Protein AF-A0A8C6XAI7-F1 (afdb_monomer)

Nearest PDB structures (foldseek):
  7pnw-assembly1_B  TM=9.973E-01  e=1.035E-29  Mus musculus
  5aj3-assembly1_B  TM=9.973E-01  e=9.205E-30  Sus scrofa
  8any-assembly1_AB  TM=9.983E-01  e=3.332E-29  Homo sapiens
  7qi5-assembly1_AB  TM=9.966E-01  e=9.547E-29  Homo sapiens
  6nf8-assembly1_B  TM=9.982E-01  e=3.189E-27  Bos taurus

Solvent-accessible surface area (backbone atoms only — not comparable to full-atom values): 14478 Å² total; per-residue (Å²): 137,66,73,68,52,64,65,53,62,61,51,63,63,56,59,48,56,60,54,52,54,69,51,43,74,75,53,80,41,63,68,61,52,52,52,53,39,57,75,26,48,26,38,51,43,51,45,61,88,57,49,26,84,81,29,54,87,54,42,69,50,69,58,95,58,26,29,31,40,32,60,69,60,20,51,55,32,42,52,55,38,48,51,52,47,24,53,39,36,46,70,72,46,45,47,35,38,35,30,50,50,74,89,50,32,66,60,50,48,51,49,20,57,75,62,73,44,42,59,51,44,65,88,81,65,87,47,64,74,80,39,32,51,79,76,73,37,81,84,72,82,73,61,58,33,40,38,29,56,42,54,41,39,94,81,78,42,76,38,64,65,54,60,43,27,53,74,68,72,33,49,33,35,31,37,33,37,40,59,37,79,54,88,76,42,73,33,48,22,60,28,29,60,81,45,72,51,21,47,49,50,53,53,52,50,52,44,52,39,39,49,50,22,42,48,52,40,52,52,50,50,50,57,57,51,55,59,70,72,48,86,68,80,79,69,82,82,77,73,84,74,83,80,80,82,80,83,81,85,81,83,86,82,90,131

InterPro domains:
  IPR001865 Small ribosomal subunit protein uS2 [PF00318] (38-132)
  IPR001865 Small ribosomal subunit protein uS2 [PF00318] (141-211)
  IPR001865 Small ribosomal subunit protein uS2 [PR00395] (34-52)
  IPR001865 Small ribosomal subunit protein uS2 [PR00395] (65-74)
  IPR001865 Small ribosomal subunit protein uS2 [PR00395] (115-132)
  IPR001865 Small ribosomal subunit protein uS2 [PR00395] (164-175)
  IPR001865 Small ribosomal subunit protein uS2 [PR00395] (185-199)
  IPR001865 Small ribosomal subunit protein uS2 [cd01425] (38-212)
  IPR005706 Small ribosomal subunit protein uS2, bacteria/mitochondria/plastid [MF_00291_B] (16-214)
  IPR005706 Small ribosomal subunit protein uS2, bacteria/mitochondria/plastid [PTHR12534] (38-222)
  IPR023591 Small ribosomal subunit protein uS2, flavodoxin-like domain superfamily [SSF52313] (38-219)

Mean predicted aligned error: 11.46 Å

Organism: Naja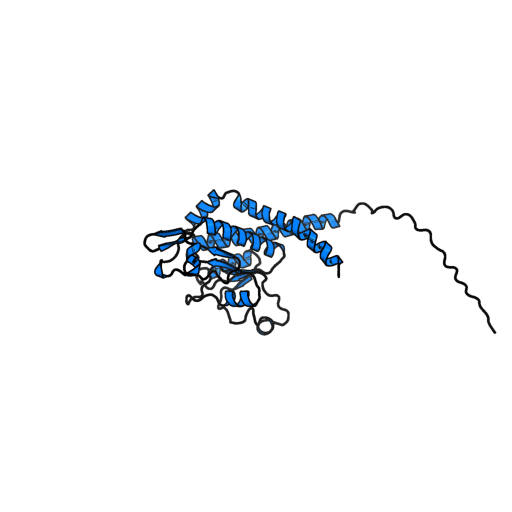 naja (NCBI:txid35670)

Secondary structure (DSSP, 8-state):
--HHHHHHHHHHHHHHHHHHHHHHHHHS-HHHHHHHHHHTTTTEEEEGGG--GGGGGGEEEEETTEEEE-HHHHHHHHHHHHHHHHHHHHTT--EEEE---HHHHHHHHHHHHHHT-EEE-S---TTTTTTHHHHT-TTPPPPSEEEES-SB-TTS-B-HHHHHHHHTT--EEEEE-TTS--TT-SEEEES-SS-HHHHHHHHHHHHHHHHHHHHHHHHHHHHHHHHHHS-PPPPP--PPPPP------------

pLDDT: mean 79.46, std 23.38, range [26.92, 97.81]

Foldseek 3Di:
DCVVVVVVVVCVPPVLVLLLVLLVVVVVCVVVVVVLCVVLQFQWFAFPVLFDPQCVVQWPQDDPRTTTGDVVQLVVLVSVVLSVLLSCLLVVFAEEEEAQDPVCLVVQCVLCVLLVHHYDHDDDDPCVQVVVCPVPHNPDDDGQEYEYLEQAHPVRDGDVVLVSCLVVVRAYEYEAGRNGDCPSHNRYRDTDSPRPSNSVVSSVSSSSSSNSSNVSSVVVCVVVVVVVVDPDDDPPDDDDDDDDDDDDDDDDDDD

Sequence (255 aa):
MILLFYSYSRYRGEASAGAIEACRLLQSAGALFSSRTLDARVHLGHKKSSRHRYMVPYLFGSRLEHDIIDLEQTAQHLQLALNFMAHVAFRKGIILFVSRHRQTSHRVETVAKECGEYAHTRYWQGGLLTNGPIQYSAGVRLPDLLIFLTTFNNVFEPHLAIRDAAKMSIPTVAVVDTNSNPSLITYPIPGNDDSPSAIHLYLSLFKATILRAKEKRRHLEALFGCRRSLPGPRGPLQCPVPRVEEENGHSNSSS

Structure (mmCIF, N/CA/C/O backbone):
data_AF-A0A8C6XAI7-F1
#
_entry.id   AF-A0A8C6XAI7-F1
#
loop_
_atom_site.group_PDB
_atom_site.id
_atom_site.type_symbol
_atom_site.label_atom_id
_atom_site.label_alt_id
_atom_site.label_comp_id
_atom_site.label_asym_id
_atom_site.label_entity_id
_atom_site.label_seq_id
_atom_site.pdbx_PDB_ins_code
_atom_site.Cartn_x
_atom_site.Cartn_y
_atom_site.Cartn_z
_atom_site.occupancy
_atom_site.B_iso_or_equiv
_atom_site.auth_seq_id
_atom_site.auth_comp_id
_atom_site.auth_asym_id
_atom_site.auth_atom_id
_atom_site.pdbx_PDB_model_num
ATOM 1 N N . MET A 1 1 ? -24.662 -17.306 25.228 1.00 39.53 1 MET A N 1
ATOM 2 C CA . MET A 1 1 ? -23.586 -17.230 24.211 1.00 39.53 1 MET A CA 1
ATOM 3 C C . MET A 1 1 ? -24.036 -17.512 22.762 1.00 39.53 1 MET A C 1
ATOM 5 O O . MET A 1 1 ? -23.188 -17.560 21.886 1.00 39.53 1 MET A O 1
ATOM 9 N N . ILE A 1 2 ? -25.341 -17.650 22.468 1.00 29.89 2 ILE A N 1
ATOM 10 C CA . ILE A 1 2 ? -25.854 -17.994 21.116 1.00 29.89 2 ILE A CA 1
ATOM 11 C C . ILE A 1 2 ? -26.467 -16.776 20.384 1.00 29.89 2 ILE A C 1
ATOM 13 O O . ILE A 1 2 ? -26.497 -16.723 19.158 1.00 29.89 2 ILE A O 1
ATOM 17 N N . LEU A 1 3 ? -26.855 -15.723 21.111 1.00 28.03 3 LEU A N 1
ATOM 18 C CA . LEU A 1 3 ? -27.499 -14.531 20.532 1.00 28.03 3 LEU A CA 1
ATOM 19 C C . LEU A 1 3 ? -26.538 -13.545 19.841 1.00 28.03 3 LEU A C 1
ATOM 21 O O . LEU A 1 3 ? -26.975 -12.740 19.023 1.00 28.03 3 LEU A O 1
ATOM 25 N N . LEU A 1 4 ? -25.228 -13.634 20.095 1.00 31.78 4 LEU A N 1
ATOM 26 C CA . LEU A 1 4 ? -24.225 -12.847 19.361 1.00 31.78 4 LEU A CA 1
ATOM 27 C C . LEU A 1 4 ? -23.937 -13.416 17.962 1.00 31.78 4 LEU A C 1
ATOM 29 O O . LEU A 1 4 ? -23.521 -12.669 17.083 1.00 31.78 4 LEU A O 1
ATOM 33 N N . PHE A 1 5 ? -24.229 -14.699 17.717 1.00 26.92 5 PHE A N 1
ATOM 34 C CA . PHE A 1 5 ? -24.028 -15.329 16.408 1.00 26.92 5 PHE A CA 1
ATOM 35 C C . PHE A 1 5 ? -25.137 -14.988 15.400 1.00 26.92 5 PHE A C 1
ATOM 37 O O . PHE A 1 5 ? -24.853 -14.783 14.219 1.00 26.92 5 PHE A O 1
ATOM 44 N N . TYR A 1 6 ? -26.387 -14.839 15.854 1.00 28.45 6 TYR A N 1
ATOM 45 C CA . TYR A 1 6 ? -27.513 -14.526 14.963 1.00 28.45 6 TYR A CA 1
ATOM 46 C C . TYR A 1 6 ? -27.445 -13.108 14.374 1.00 28.45 6 TYR A C 1
ATOM 48 O O . TYR A 1 6 ? -27.780 -12.905 13.206 1.00 28.45 6 TYR A O 1
ATOM 56 N N . SER A 1 7 ? -26.925 -12.136 15.129 1.00 32.19 7 SER A N 1
ATOM 57 C CA . SER A 1 7 ? -26.678 -10.785 14.604 1.00 32.19 7 SER A CA 1
ATOM 58 C C . SER A 1 7 ? -25.453 -10.719 13.686 1.00 32.19 7 SER A C 1
ATOM 60 O O . SER A 1 7 ? -25.419 -9.887 12.786 1.00 32.19 7 SER A O 1
ATOM 62 N N . TYR A 1 8 ? -24.464 -11.604 13.857 1.00 33.53 8 TYR A N 1
ATOM 63 C CA . TYR A 1 8 ? -23.225 -11.594 13.067 1.00 33.53 8 TYR A CA 1
ATOM 64 C C . TYR A 1 8 ? -23.405 -12.192 11.660 1.00 33.53 8 TYR A C 1
ATOM 66 O O . TYR A 1 8 ? -22.807 -11.712 10.698 1.00 33.53 8 TYR A O 1
ATOM 74 N N . SER A 1 9 ? -24.281 -13.193 11.510 1.00 31.80 9 SER A N 1
ATOM 75 C CA . SER A 1 9 ? -24.519 -13.857 10.218 1.00 31.80 9 SER A CA 1
ATOM 76 C C . SER A 1 9 ? -25.285 -12.971 9.217 1.00 31.80 9 SER A C 1
ATOM 78 O O . SER A 1 9 ? -25.022 -13.015 8.015 1.00 31.80 9 SER A O 1
ATOM 80 N N . ARG A 1 10 ? -26.159 -12.070 9.697 1.00 33.62 10 ARG A N 1
ATOM 81 C CA . ARG A 1 10 ? -26.941 -11.154 8.839 1.00 33.62 10 ARG A CA 1
ATOM 82 C C . ARG A 1 10 ? -26.100 -10.027 8.217 1.00 33.62 10 ARG A C 1
ATOM 84 O O . ARG A 1 10 ? -26.385 -9.591 7.107 1.00 33.62 10 ARG A O 1
ATOM 91 N N . TYR A 1 11 ? -25.009 -9.616 8.872 1.00 38.88 11 TYR A N 1
ATOM 92 C CA . TYR A 1 11 ? -24.073 -8.607 8.346 1.00 38.88 11 TYR A CA 1
ATOM 93 C C . TYR A 1 11 ? -23.192 -9.116 7.193 1.00 38.88 11 TYR A C 1
ATOM 95 O O . TYR A 1 11 ? -22.575 -8.305 6.501 1.00 38.88 11 TYR A O 1
ATOM 103 N N . ARG A 1 12 ? -23.120 -10.433 6.951 1.00 38.53 12 ARG A N 1
ATOM 104 C CA . ARG A 1 12 ? -22.266 -11.009 5.897 1.00 38.53 12 ARG A CA 1
ATOM 105 C C . ARG A 1 12 ? -22.808 -10.760 4.480 1.00 38.53 12 ARG A C 1
ATOM 107 O O . ARG A 1 12 ? -22.010 -10.700 3.547 1.00 38.53 12 ARG A O 1
ATOM 114 N N . GLY A 1 13 ? -24.125 -10.582 4.324 1.00 31.89 13 GLY A N 1
ATOM 115 C CA . GLY A 1 13 ? -24.788 -10.387 3.023 1.00 31.89 13 GLY A CA 1
ATOM 116 C C . GLY A 1 13 ? -24.965 -8.924 2.594 1.00 31.89 13 GLY A C 1
ATOM 117 O O . GLY A 1 13 ? -24.771 -8.598 1.430 1.00 31.89 13 GLY A O 1
ATOM 118 N N . GLU A 1 14 ? -25.276 -8.017 3.525 1.00 38.72 14 GLU A N 1
ATOM 119 C CA . GLU A 1 14 ? -25.578 -6.611 3.188 1.00 38.72 14 GLU A CA 1
ATOM 120 C C . GLU A 1 14 ? -24.345 -5.691 3.259 1.00 38.72 14 GLU A C 1
ATOM 122 O O . GLU A 1 14 ? -24.204 -4.770 2.451 1.00 38.72 14 GLU A O 1
ATOM 127 N N . ALA A 1 15 ? -23.398 -5.960 4.170 1.00 40.78 15 ALA A N 1
ATOM 128 C CA . ALA A 1 15 ? -22.150 -5.192 4.252 1.00 40.78 15 ALA A CA 1
ATOM 129 C C . ALA A 1 15 ? -21.153 -5.553 3.136 1.00 40.78 15 ALA A C 1
ATOM 131 O O . ALA A 1 15 ? -20.273 -4.751 2.818 1.00 40.78 15 ALA A O 1
ATOM 132 N N . SER A 1 16 ? -21.284 -6.744 2.539 1.00 43.06 16 SER A N 1
ATOM 133 C CA . SER A 1 16 ? -20.535 -7.150 1.346 1.00 43.06 16 SER A CA 1
ATOM 134 C C . SER A 1 16 ? -21.098 -6.467 0.099 1.00 43.06 16 SER A C 1
ATOM 136 O O . SER A 1 16 ? -20.358 -5.761 -0.578 1.00 43.06 16 SER A O 1
ATOM 138 N N . ALA A 1 17 ? -22.410 -6.550 -0.144 1.00 42.22 17 ALA A N 1
ATOM 139 C CA . ALA A 1 17 ? -23.052 -5.936 -1.310 1.00 42.22 17 ALA A CA 1
ATOM 140 C C . ALA A 1 17 ? -22.863 -4.403 -1.385 1.00 42.22 17 ALA A C 1
ATOM 142 O O . ALA A 1 17 ? -22.552 -3.866 -2.448 1.00 42.22 17 ALA A O 1
ATOM 143 N N . GLY A 1 18 ? -22.971 -3.693 -0.253 1.00 38.72 18 GLY A N 1
ATOM 144 C CA . GLY A 1 18 ? -22.897 -2.225 -0.223 1.00 38.72 18 GLY A CA 1
ATOM 145 C C . GLY A 1 18 ? -21.489 -1.619 -0.335 1.00 38.72 18 GLY A C 1
ATOM 146 O O . GLY A 1 18 ? -21.358 -0.473 -0.767 1.00 38.72 18 GLY A O 1
ATOM 147 N N . ALA A 1 19 ? -20.435 -2.354 0.038 1.00 41.56 19 ALA A N 1
ATOM 148 C CA . ALA A 1 19 ? -19.045 -1.928 -0.172 1.00 41.56 19 ALA A CA 1
ATOM 149 C C . ALA A 1 19 ? -18.569 -2.232 -1.604 1.00 41.56 19 ALA A C 1
ATOM 151 O O . ALA A 1 19 ? -17.841 -1.432 -2.195 1.00 41.56 19 ALA A O 1
ATOM 152 N N . ILE A 1 20 ? -19.062 -3.333 -2.187 1.00 44.62 20 ILE A N 1
ATOM 153 C CA . ILE A 1 20 ? -18.829 -3.710 -3.587 1.00 44.62 20 ILE A CA 1
ATOM 154 C C . ILE A 1 20 ? -19.362 -2.623 -4.539 1.00 44.62 20 ILE A C 1
ATOM 156 O O . ILE A 1 20 ? -18.698 -2.281 -5.516 1.00 44.62 20 ILE A O 1
ATOM 160 N N . GLU A 1 21 ? -20.509 -2.006 -4.241 1.00 43.59 21 GLU A N 1
ATOM 161 C CA . GLU A 1 21 ? -21.123 -0.988 -5.108 1.00 43.59 21 GLU A CA 1
ATOM 162 C C . GLU A 1 21 ? -20.390 0.371 -5.094 1.00 43.59 21 GLU A C 1
ATOM 164 O O . GLU A 1 21 ? -20.258 1.020 -6.132 1.00 43.59 21 GLU A O 1
ATOM 169 N N . ALA A 1 22 ? -19.808 0.772 -3.955 1.00 38.91 22 ALA A N 1
ATOM 170 C CA . ALA A 1 22 ? -19.003 1.998 -3.853 1.00 38.91 22 ALA A CA 1
ATOM 171 C C . ALA A 1 22 ? -17.662 1.904 -4.615 1.00 38.91 22 ALA A C 1
ATOM 173 O O . ALA A 1 22 ? -17.138 2.920 -5.087 1.00 38.91 22 ALA A O 1
ATOM 174 N N . CYS A 1 23 ? -17.123 0.687 -4.757 1.00 41.72 23 CYS A N 1
ATOM 175 C CA . CYS A 1 23 ? -15.937 0.397 -5.566 1.00 41.72 23 CYS A CA 1
ATOM 176 C C . CYS A 1 23 ? -16.284 0.265 -7.064 1.00 41.72 23 CYS A C 1
ATOM 178 O O . CYS A 1 23 ? -15.515 0.701 -7.922 1.00 41.72 23 CYS A O 1
ATOM 180 N N . ARG A 1 24 ? -17.488 -0.232 -7.389 1.00 45.28 24 ARG A N 1
ATOM 181 C CA . ARG A 1 24 ? -17.971 -0.434 -8.767 1.00 45.28 24 ARG A CA 1
ATOM 182 C C . ARG A 1 24 ? -18.034 0.866 -9.592 1.00 45.28 24 ARG A C 1
ATOM 184 O O . ARG A 1 24 ? -17.728 0.833 -10.778 1.00 45.28 24 ARG A O 1
ATOM 191 N N . LEU A 1 25 ? -18.310 2.022 -8.975 1.00 45.16 25 LEU A N 1
ATOM 192 C CA . LEU A 1 25 ? -18.280 3.338 -9.652 1.00 45.16 25 LEU A CA 1
ATOM 193 C C . LEU A 1 25 ? -16.862 3.891 -9.917 1.00 45.16 25 LEU A C 1
ATOM 195 O O . LEU A 1 25 ? -16.710 4.824 -10.699 1.00 45.16 25 LEU A O 1
ATOM 199 N N . LEU A 1 26 ? -15.813 3.344 -9.287 1.00 48.69 26 LEU A N 1
ATOM 200 C CA . LEU A 1 26 ? -14.418 3.593 -9.698 1.00 48.69 26 LEU A CA 1
ATOM 201 C C . LEU A 1 26 ? -13.984 2.669 -10.848 1.00 48.69 26 LEU A C 1
ATOM 203 O O . LEU A 1 26 ? -13.009 2.973 -11.529 1.00 48.69 26 LEU A O 1
ATOM 207 N N . GLN A 1 27 ? -14.708 1.566 -11.065 1.00 49.19 27 GLN A N 1
ATOM 208 C CA . GLN A 1 27 ? -14.373 0.483 -11.998 1.00 49.19 27 GLN A CA 1
ATOM 209 C C . GLN A 1 27 ? -15.196 0.490 -13.292 1.00 49.19 27 GLN A C 1
ATOM 211 O O . GLN A 1 27 ? -14.803 -0.164 -14.254 1.00 49.19 27 GLN A O 1
ATOM 216 N N . SER A 1 28 ? -16.295 1.249 -13.379 1.00 44.19 28 SER A N 1
ATOM 217 C CA . SER A 1 28 ? -17.176 1.300 -14.562 1.00 44.19 28 SER A CA 1
ATOM 218 C C . SER A 1 28 ? -16.569 1.999 -15.791 1.00 44.19 28 SER A C 1
ATOM 220 O O . SER A 1 28 ? -17.280 2.357 -16.724 1.00 44.19 28 SER A O 1
ATOM 222 N N . ALA A 1 29 ? -15.249 2.168 -15.820 1.00 42.50 29 ALA A N 1
ATOM 223 C CA . ALA A 1 29 ? -14.501 2.582 -16.992 1.00 42.50 29 ALA A CA 1
ATOM 224 C C . ALA A 1 29 ? -13.106 1.936 -16.973 1.00 42.50 29 ALA A C 1
ATOM 226 O O . ALA A 1 29 ? -12.102 2.609 -16.740 1.00 42.50 29 ALA A O 1
ATOM 227 N N . GLY A 1 30 ? -13.031 0.625 -17.230 1.00 51.09 30 GLY A N 1
ATOM 228 C CA . GLY A 1 30 ? -11.753 -0.090 -17.384 1.00 51.09 30 GLY A CA 1
ATOM 229 C C . GLY A 1 30 ? -10.793 0.592 -18.375 1.00 51.09 30 GLY A C 1
ATOM 230 O O . GLY A 1 30 ? -9.586 0.617 -18.150 1.00 51.09 30 GLY A O 1
ATOM 231 N N . ALA A 1 31 ? -11.331 1.274 -19.394 1.00 45.50 31 ALA A N 1
ATOM 232 C CA . ALA A 1 31 ? -10.561 2.097 -20.329 1.00 45.50 31 ALA A CA 1
ATOM 233 C C . ALA A 1 31 ? -9.921 3.345 -19.679 1.00 45.50 31 ALA A C 1
ATOM 235 O O . ALA A 1 31 ? -8.764 3.660 -19.955 1.00 45.50 31 ALA A O 1
ATOM 236 N N . LEU A 1 32 ? -10.630 4.033 -18.772 1.00 51.03 32 LEU A N 1
ATOM 237 C CA . LEU A 1 32 ? -10.091 5.193 -18.048 1.00 51.03 32 LEU A CA 1
ATOM 238 C C . LEU A 1 32 ? -9.047 4.778 -17.011 1.00 51.03 32 LEU A C 1
ATOM 240 O O . LEU A 1 32 ? -8.119 5.539 -16.744 1.00 51.03 32 LEU A O 1
ATOM 244 N N . PHE A 1 33 ? -9.196 3.591 -16.422 1.00 64.25 33 PHE A N 1
ATOM 245 C CA . PHE A 1 33 ? -8.196 3.040 -15.516 1.00 64.25 33 PHE A CA 1
ATOM 246 C C . PHE A 1 33 ? -6.916 2.654 -16.272 1.00 64.25 33 PHE A C 1
ATOM 248 O O . PHE A 1 33 ? -5.828 3.045 -15.853 1.00 64.25 33 PHE A O 1
ATOM 255 N N . SER A 1 34 ? -7.039 1.978 -17.420 1.00 62.22 34 SER A N 1
ATOM 256 C CA . SER A 1 34 ? -5.895 1.606 -18.263 1.00 62.22 34 SER A CA 1
ATOM 257 C C . SER A 1 34 ? -5.114 2.833 -18.760 1.00 62.22 34 SER A C 1
ATOM 259 O O . SER A 1 34 ? -3.906 2.911 -18.542 1.00 62.22 34 SER A O 1
ATOM 261 N N . SER A 1 35 ? -5.797 3.853 -19.300 1.00 64.81 35 SER A N 1
ATOM 262 C CA . SER A 1 35 ? -5.149 5.095 -19.763 1.00 64.81 35 SER A CA 1
ATOM 263 C C . SER A 1 35 ? -4.411 5.828 -18.635 1.00 64.81 35 SER A C 1
ATOM 265 O O . SER A 1 35 ? -3.232 6.136 -18.784 1.00 64.81 35 SER A O 1
ATOM 267 N N . ARG A 1 36 ? -5.038 6.022 -17.465 1.00 71.12 36 ARG A N 1
ATOM 268 C CA . ARG A 1 36 ? -4.381 6.695 -16.326 1.00 71.12 36 ARG A CA 1
ATOM 269 C C . ARG A 1 36 ? -3.185 5.915 -15.782 1.00 71.12 36 ARG A C 1
ATOM 271 O O . ARG A 1 36 ? -2.225 6.519 -15.316 1.00 71.12 36 ARG A O 1
ATOM 278 N N . THR A 1 37 ? -3.246 4.586 -15.817 1.00 69.50 37 THR A N 1
ATOM 279 C CA . THR A 1 37 ? -2.178 3.702 -15.326 1.00 69.50 37 THR A CA 1
ATOM 280 C C . THR A 1 37 ? -0.976 3.698 -16.278 1.00 69.50 37 THR A C 1
ATOM 282 O O . THR A 1 37 ? 0.176 3.696 -15.832 1.00 69.50 37 THR A O 1
ATOM 285 N N . LEU A 1 38 ? -1.235 3.776 -17.589 1.00 69.75 38 LEU A N 1
ATOM 286 C CA . LEU A 1 38 ? -0.210 3.974 -18.614 1.00 69.75 38 LEU A CA 1
ATOM 287 C C . LEU A 1 38 ? 0.458 5.348 -18.483 1.00 69.75 38 LEU A C 1
ATOM 289 O O . LEU A 1 38 ? 1.686 5.409 -18.390 1.00 69.75 38 LEU A O 1
ATOM 293 N N . ASP A 1 39 ? -0.331 6.419 -18.370 1.00 79.00 39 ASP A N 1
ATOM 294 C CA . ASP A 1 39 ? 0.171 7.793 -18.218 1.00 79.00 39 ASP A CA 1
ATOM 295 C C . ASP A 1 39 ? 0.990 7.970 -16.930 1.00 79.00 39 ASP A C 1
ATOM 297 O O . ASP A 1 39 ? 2.005 8.671 -16.903 1.00 79.00 39 ASP A O 1
ATOM 301 N N . ALA A 1 40 ? 0.593 7.279 -15.858 1.00 80.62 40 ALA A N 1
ATOM 302 C CA . ALA A 1 40 ? 1.300 7.278 -14.581 1.00 80.62 40 ALA A CA 1
ATOM 303 C C . ALA A 1 40 ? 2.586 6.431 -14.573 1.00 80.62 40 ALA A C 1
ATOM 305 O O . ALA A 1 40 ? 3.286 6.423 -13.561 1.00 80.62 40 ALA A O 1
ATOM 306 N N . ARG A 1 41 ? 2.929 5.758 -15.685 1.00 90.88 41 ARG A N 1
ATOM 307 C CA . ARG A 1 41 ? 4.140 4.928 -15.845 1.00 90.88 41 ARG A CA 1
ATOM 308 C C . ARG A 1 41 ? 4.232 3.747 -14.869 1.00 90.88 41 ARG A C 1
ATOM 310 O O . ARG A 1 41 ? 5.327 3.337 -14.485 1.00 90.88 41 ARG A O 1
ATOM 317 N N . VAL A 1 42 ? 3.085 3.175 -14.499 1.00 91.94 42 VAL A N 1
ATOM 318 C CA . VAL A 1 42 ? 2.988 2.047 -13.550 1.00 91.94 42 VAL A CA 1
ATOM 319 C C . VAL A 1 42 ? 3.591 0.750 -14.103 1.00 91.94 42 VAL A C 1
ATOM 321 O O . VAL A 1 42 ? 4.076 -0.074 -13.339 1.00 91.94 42 VAL A O 1
ATOM 324 N N . HIS A 1 43 ? 3.596 0.588 -15.426 1.00 93.69 43 HIS A N 1
ATOM 325 C CA . HIS A 1 43 ? 4.100 -0.604 -16.115 1.00 93.69 43 HIS A CA 1
ATOM 326 C C . HIS A 1 43 ? 5.631 -0.694 -16.173 1.00 93.69 43 HIS A C 1
ATOM 328 O O . HIS A 1 43 ? 6.159 -1.733 -16.561 1.00 93.69 43 HIS A O 1
ATOM 334 N N . LEU A 1 44 ? 6.348 0.392 -15.864 1.00 94.50 44 LEU A N 1
ATOM 335 C CA . LEU A 1 44 ? 7.807 0.413 -15.934 1.00 94.50 44 LEU A CA 1
ATOM 336 C C . LEU A 1 44 ? 8.399 -0.295 -14.717 1.00 94.50 44 LEU A C 1
ATOM 338 O O . LEU A 1 44 ? 8.133 0.118 -13.593 1.00 94.50 44 LEU A O 1
ATOM 342 N N . GLY A 1 45 ? 9.215 -1.316 -14.964 1.00 94.38 45 GLY A N 1
ATOM 343 C CA . GLY A 1 45 ? 10.015 -1.992 -13.953 1.00 94.38 45 GLY A CA 1
ATOM 344 C C . GLY A 1 45 ? 11.504 -1.649 -14.026 1.00 94.38 45 GLY A C 1
ATOM 345 O O . GLY A 1 45 ? 11.942 -0.797 -14.807 1.00 94.38 45 GLY A O 1
ATOM 346 N N . HIS A 1 46 ? 12.298 -2.365 -13.230 1.00 95.06 46 HIS A N 1
ATOM 347 C CA . HIS A 1 46 ? 13.756 -2.281 -13.232 1.00 95.06 46 HIS A CA 1
ATOM 348 C C . HIS A 1 46 ? 14.377 -3.100 -14.375 1.00 95.06 46 HIS A C 1
ATOM 350 O O . HIS A 1 46 ? 13.703 -3.713 -15.206 1.00 95.06 46 HIS A O 1
ATOM 356 N N . LYS A 1 47 ? 15.712 -3.112 -14.425 1.00 96.19 47 LYS A N 1
ATOM 357 C CA . LYS A 1 47 ? 16.471 -3.972 -15.332 1.00 96.19 47 LYS A CA 1
ATOM 358 C C . LYS A 1 47 ? 16.224 -5.449 -15.027 1.00 96.19 47 LYS A C 1
ATOM 360 O O . LYS A 1 47 ? 16.184 -5.849 -13.863 1.00 96.19 47 LYS A O 1
ATOM 365 N N . LYS A 1 48 ? 16.240 -6.276 -16.072 1.00 94.00 48 LYS A N 1
ATOM 366 C CA . LYS A 1 48 ? 16.107 -7.740 -16.004 1.00 94.00 48 LYS A CA 1
ATOM 367 C C . LYS A 1 48 ? 17.100 -8.409 -15.041 1.00 94.00 48 LYS A C 1
ATOM 369 O O . LYS A 1 48 ? 16.809 -9.479 -14.506 1.00 94.00 48 LYS A O 1
ATOM 374 N N . SER A 1 49 ? 18.263 -7.790 -14.812 1.00 93.56 49 SER A N 1
ATOM 375 C CA . SER A 1 49 ? 19.286 -8.238 -13.853 1.00 93.56 49 SER A CA 1
ATOM 376 C C . SER A 1 49 ? 18.860 -8.107 -12.389 1.00 93.56 49 SER A C 1
ATOM 378 O O . SER A 1 49 ? 19.302 -8.884 -11.553 1.00 93.56 49 SER A O 1
ATOM 380 N N . SER A 1 50 ? 18.017 -7.122 -12.077 1.00 92.44 50 SER A N 1
ATOM 381 C CA . SER A 1 50 ? 17.547 -6.815 -10.720 1.00 92.44 50 SER A CA 1
ATOM 382 C C . SER A 1 50 ? 16.216 -7.496 -10.393 1.00 92.44 50 SER A C 1
ATOM 384 O O . SER A 1 50 ? 15.671 -7.309 -9.309 1.00 92.44 50 SER A O 1
ATOM 386 N N . ARG A 1 51 ? 15.685 -8.285 -11.328 1.00 94.75 51 ARG A N 1
ATOM 387 C CA . ARG A 1 51 ? 14.397 -8.958 -11.213 1.00 94.75 51 ARG A CA 1
ATOM 388 C C . ARG A 1 51 ? 14.405 -10.049 -10.150 1.00 94.75 51 ARG A C 1
ATOM 390 O O . ARG A 1 51 ? 15.265 -10.929 -10.138 1.00 94.75 51 ARG A O 1
ATOM 397 N N . HIS A 1 52 ? 13.355 -10.072 -9.341 1.00 95.69 52 HIS A N 1
ATOM 398 C CA . HIS A 1 52 ? 13.116 -11.123 -8.368 1.00 95.69 52 HIS A CA 1
ATOM 399 C C . HIS A 1 52 ? 12.419 -12.343 -8.992 1.00 95.69 52 HIS A C 1
ATOM 401 O O . HIS A 1 52 ? 11.517 -12.220 -9.823 1.00 95.69 52 HIS A O 1
ATOM 407 N N . ARG A 1 53 ? 12.780 -13.555 -8.545 1.00 96.00 53 ARG A N 1
ATOM 408 C CA . ARG A 1 53 ? 12.238 -14.818 -9.089 1.00 96.00 53 ARG A CA 1
ATOM 409 C C . ARG A 1 53 ? 10.715 -14.925 -8.959 1.00 96.00 53 ARG A C 1
ATOM 411 O O . ARG A 1 53 ? 10.064 -15.411 -9.875 1.00 96.00 53 ARG A O 1
ATOM 418 N N . TYR A 1 54 ? 10.151 -14.459 -7.846 1.00 96.12 54 TYR A N 1
ATOM 419 C CA . TYR A 1 54 ? 8.700 -14.495 -7.611 1.00 96.12 54 TYR A CA 1
ATOM 420 C C . TYR A 1 54 ? 7.921 -13.382 -8.322 1.00 96.12 54 TYR A C 1
ATOM 422 O O . TYR A 1 54 ? 6.697 -13.436 -8.333 1.00 96.12 54 TYR A O 1
ATOM 430 N N . MET A 1 55 ? 8.601 -12.403 -8.930 1.00 95.94 55 MET A N 1
ATOM 431 C CA . MET A 1 55 ? 7.936 -11.362 -9.720 1.00 95.94 55 MET A CA 1
ATOM 432 C C . MET A 1 55 ? 7.690 -11.776 -11.168 1.00 95.94 55 MET A C 1
ATOM 434 O O . MET A 1 55 ? 6.805 -11.220 -11.801 1.00 95.94 55 MET A O 1
ATOM 438 N N . VAL A 1 56 ? 8.400 -12.795 -11.667 1.00 95.38 56 VAL A N 1
ATOM 439 C CA . VAL A 1 56 ? 8.271 -13.329 -13.035 1.00 95.38 56 VAL A CA 1
ATOM 440 C C . VAL A 1 56 ? 6.821 -13.506 -13.527 1.00 95.38 56 VAL A C 1
ATOM 442 O O . VAL A 1 56 ? 6.569 -13.066 -14.644 1.00 95.38 56 VAL A O 1
ATOM 445 N N . PRO A 1 57 ? 5.864 -14.087 -12.769 1.00 96.06 57 PRO A N 1
ATOM 446 C CA . PRO A 1 57 ? 4.489 -14.261 -13.259 1.00 96.06 57 PRO A CA 1
ATOM 447 C C . PRO A 1 57 ? 3.719 -12.946 -13.471 1.00 96.06 57 PRO A C 1
ATOM 449 O O . PRO A 1 57 ? 2.788 -12.914 -14.269 1.00 96.06 57 PRO A O 1
ATOM 452 N N . TYR A 1 58 ? 4.113 -11.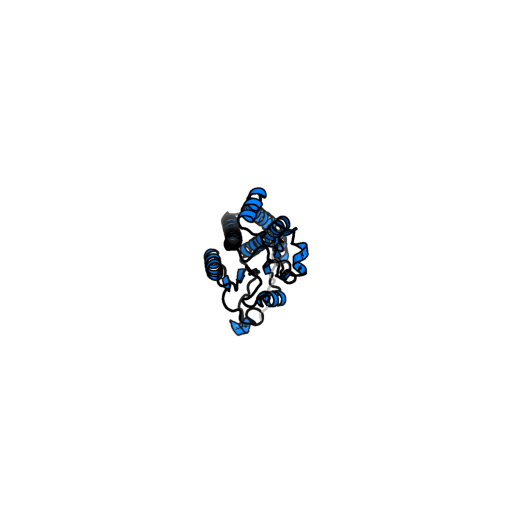864 -12.795 1.00 95.75 58 TYR A N 1
ATOM 453 C CA . TYR A 1 58 ? 3.476 -10.548 -12.912 1.00 95.75 58 TYR A CA 1
ATOM 454 C C . TYR A 1 58 ? 4.071 -9.692 -14.041 1.00 95.75 58 TYR A C 1
ATOM 456 O O . TYR A 1 58 ? 3.646 -8.554 -14.251 1.00 95.75 58 TYR A O 1
ATOM 464 N N . LEU A 1 59 ? 5.093 -10.194 -14.741 1.00 95.62 59 LEU A N 1
ATOM 465 C CA . LEU A 1 59 ? 5.748 -9.474 -15.828 1.00 95.62 59 LEU A CA 1
ATOM 466 C C . LEU A 1 59 ? 5.136 -9.863 -17.167 1.00 95.62 59 LEU A C 1
ATOM 468 O O . LEU A 1 59 ? 5.007 -11.043 -17.482 1.00 95.62 59 LEU A O 1
ATOM 472 N N . PHE A 1 60 ? 4.849 -8.858 -17.986 1.00 95.44 60 PHE A N 1
ATOM 473 C CA . PHE A 1 60 ? 4.406 -9.048 -19.362 1.00 95.44 60 PHE A CA 1
ATOM 474 C C . PHE A 1 60 ? 5.572 -9.445 -20.281 1.00 95.44 60 PHE A C 1
ATOM 476 O O . PHE A 1 60 ? 5.435 -10.278 -21.173 1.00 95.44 60 PHE A O 1
ATOM 483 N N . GLY A 1 61 ? 6.749 -8.850 -20.066 1.00 94.69 61 GLY A N 1
ATOM 484 C CA . GLY A 1 61 ? 7.938 -9.096 -20.879 1.00 94.69 61 GLY A CA 1
ATOM 485 C C . GLY A 1 61 ? 9.073 -8.133 -20.552 1.00 94.69 61 GLY A C 1
ATOM 486 O O . GLY A 1 61 ? 9.025 -7.425 -19.552 1.00 94.69 61 GLY A O 1
ATOM 487 N N . SER A 1 62 ? 10.097 -8.090 -21.405 1.00 95.06 62 SER A N 1
ATOM 488 C CA . SER A 1 62 ? 11.233 -7.171 -21.254 1.00 95.06 62 SER A CA 1
ATOM 489 C C . SER A 1 62 ? 11.512 -6.425 -22.559 1.00 95.06 62 SER A C 1
ATOM 491 O O . SER A 1 62 ? 11.615 -7.063 -23.608 1.00 95.06 62 SER A O 1
ATOM 493 N N . ARG A 1 63 ? 11.697 -5.102 -22.502 1.00 94.00 63 ARG A N 1
ATOM 494 C CA . ARG A 1 63 ? 12.066 -4.245 -23.641 1.00 94.00 63 ARG A CA 1
ATOM 495 C C . ARG A 1 63 ? 13.365 -3.512 -23.328 1.00 94.00 63 ARG A C 1
ATOM 497 O O . ARG A 1 63 ? 13.439 -2.821 -22.321 1.00 94.00 63 ARG A O 1
ATOM 504 N N . LEU A 1 64 ? 14.372 -3.628 -24.200 1.00 94.19 64 LEU A N 1
ATOM 505 C CA . LEU A 1 64 ? 15.693 -3.004 -23.995 1.00 94.19 64 LEU A CA 1
ATOM 506 C C . LEU A 1 64 ? 16.259 -3.295 -22.590 1.00 94.19 64 LEU A C 1
ATOM 508 O O . LEU A 1 64 ? 16.672 -2.386 -21.878 1.00 94.19 64 LEU A O 1
ATOM 512 N N . GLU A 1 65 ? 16.182 -4.562 -22.170 1.00 92.94 65 GLU A N 1
ATOM 513 C CA . GLU A 1 65 ? 16.593 -5.048 -20.839 1.00 92.94 65 GLU A CA 1
ATOM 514 C C . GLU A 1 65 ? 15.832 -4.477 -19.632 1.00 92.94 65 GLU A C 1
ATOM 516 O O . GLU A 1 65 ? 16.177 -4.807 -18.499 1.00 92.94 65 GLU A O 1
ATOM 521 N N . HIS A 1 66 ? 14.784 -3.681 -19.842 1.00 94.88 66 HIS A N 1
ATOM 522 C CA . HIS A 1 66 ? 13.882 -3.226 -18.786 1.00 94.88 66 HIS A CA 1
ATOM 523 C C . HIS A 1 66 ? 12.646 -4.114 -18.754 1.00 94.88 66 HIS A C 1
ATOM 525 O O . HIS A 1 66 ? 12.047 -4.394 -19.797 1.00 94.88 66 HIS A O 1
ATOM 531 N N . ASP A 1 67 ? 12.273 -4.567 -17.565 1.00 96.31 67 ASP A N 1
ATOM 532 C CA . ASP A 1 67 ? 11.085 -5.383 -17.381 1.00 96.31 67 ASP A CA 1
ATOM 533 C C . ASP A 1 67 ? 9.820 -4.516 -17.443 1.00 96.31 67 ASP A C 1
ATOM 535 O O . ASP A 1 67 ? 9.793 -3.363 -17.006 1.00 96.31 67 ASP A O 1
ATOM 539 N N . ILE A 1 68 ? 8.767 -5.083 -18.025 1.00 96.38 68 ILE A N 1
ATOM 540 C CA . ILE A 1 68 ? 7.450 -4.468 -18.169 1.00 96.38 68 ILE A CA 1
ATOM 541 C C . ILE A 1 68 ? 6.463 -5.282 -17.341 1.00 96.38 68 ILE A C 1
ATOM 543 O O . ILE A 1 68 ? 6.333 -6.494 -17.528 1.00 96.38 68 ILE A O 1
ATOM 547 N N . ILE A 1 69 ? 5.762 -4.603 -16.440 1.00 95.94 69 ILE A N 1
ATOM 548 C CA . ILE A 1 69 ? 4.748 -5.189 -15.562 1.00 95.94 69 ILE A CA 1
ATOM 549 C C . ILE A 1 69 ? 3.422 -5.316 -16.320 1.00 95.94 69 ILE A C 1
ATOM 551 O O . ILE A 1 69 ? 3.035 -4.414 -17.067 1.00 95.94 69 ILE A O 1
ATOM 555 N N . ASP A 1 70 ? 2.727 -6.435 -16.121 1.00 94.31 70 ASP A N 1
ATOM 556 C CA . ASP A 1 70 ? 1.411 -6.682 -16.704 1.00 94.31 70 ASP A CA 1
ATOM 557 C C . ASP A 1 70 ? 0.316 -5.880 -15.981 1.00 94.31 70 ASP A C 1
ATOM 559 O O . ASP A 1 70 ? -0.077 -6.182 -14.850 1.00 94.31 70 ASP A O 1
ATOM 563 N N . LEU A 1 71 ? -0.202 -4.855 -16.662 1.00 90.88 71 LEU A N 1
ATOM 564 C CA . LEU A 1 71 ? -1.213 -3.954 -16.112 1.00 90.88 71 LEU A CA 1
ATOM 565 C C . LEU A 1 71 ? -2.586 -4.601 -15.926 1.00 90.88 71 LEU A C 1
ATOM 567 O O . LEU A 1 71 ? -3.368 -4.107 -15.110 1.00 90.88 71 LEU A O 1
ATOM 571 N N . GLU A 1 72 ? -2.907 -5.669 -16.657 1.00 89.81 72 GLU A N 1
ATOM 572 C CA . GLU A 1 72 ? -4.176 -6.370 -16.466 1.00 89.81 72 GLU A CA 1
ATOM 573 C C . GLU A 1 72 ? -4.181 -7.063 -15.101 1.00 89.81 72 GLU A C 1
ATOM 575 O O . GLU A 1 72 ? -5.108 -6.886 -14.302 1.00 89.81 72 GLU A O 1
ATOM 580 N N . GLN A 1 73 ? -3.082 -7.747 -14.777 1.00 91.31 73 GLN A N 1
ATOM 581 C CA . GLN A 1 73 ? -2.872 -8.324 -13.454 1.00 91.31 73 GLN A CA 1
ATOM 582 C C . GLN A 1 73 ? -2.821 -7.239 -12.375 1.00 91.31 73 GLN A C 1
ATOM 584 O O . GLN A 1 73 ? -3.472 -7.389 -11.336 1.00 91.31 73 GLN A O 1
ATOM 589 N N . THR A 1 74 ? -2.123 -6.122 -12.614 1.00 92.19 74 THR A N 1
ATOM 590 C CA . THR A 1 74 ? -2.119 -4.973 -11.692 1.00 92.19 74 THR A CA 1
ATOM 591 C C . THR A 1 74 ? -3.531 -4.488 -11.383 1.00 92.19 74 THR A C 1
ATOM 593 O O . THR A 1 74 ? -3.854 -4.260 -10.217 1.00 92.19 74 THR A O 1
ATOM 596 N N . ALA A 1 75 ? -4.388 -4.349 -12.397 1.00 88.44 75 ALA A N 1
ATOM 597 C CA . ALA A 1 75 ? -5.757 -3.875 -12.226 1.00 88.44 75 ALA A CA 1
ATOM 598 C C . ALA A 1 75 ? -6.574 -4.807 -11.320 1.00 88.44 75 ALA A C 1
ATOM 600 O O . ALA A 1 75 ? -7.241 -4.338 -10.394 1.00 88.44 75 ALA A O 1
ATOM 601 N N . GLN A 1 76 ? -6.477 -6.121 -11.543 1.00 89.50 76 GLN A N 1
ATOM 602 C CA 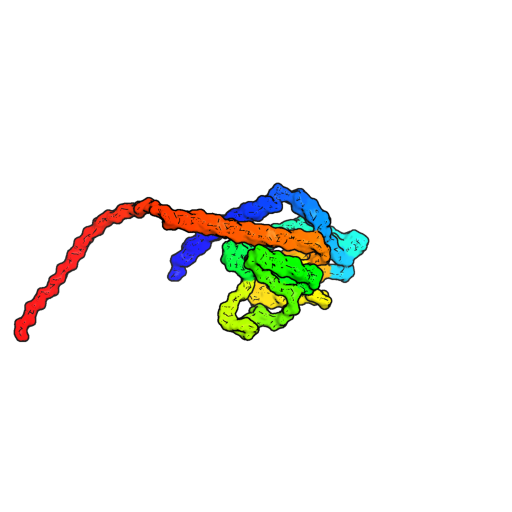. GLN A 1 76 ? -7.175 -7.130 -10.740 1.00 89.50 76 GLN A CA 1
ATOM 603 C C . GLN A 1 76 ? -6.718 -7.099 -9.274 1.00 89.50 76 GLN A C 1
ATOM 605 O O . GLN A 1 76 ? -7.540 -7.024 -8.357 1.00 89.50 76 GLN A O 1
ATOM 610 N N . HIS A 1 77 ? -5.405 -7.088 -9.042 1.00 93.50 77 HIS A N 1
ATOM 611 C CA . HIS A 1 77 ? -4.835 -7.059 -7.695 1.00 93.50 77 HIS A CA 1
ATOM 612 C C . HIS A 1 77 ? -5.157 -5.757 -6.962 1.00 93.50 77 HIS A C 1
ATOM 614 O O . HIS A 1 77 ? -5.524 -5.772 -5.784 1.00 93.50 77 HIS A O 1
ATOM 620 N N . LEU A 1 78 ? -5.092 -4.626 -7.666 1.00 90.31 78 LEU A N 1
ATOM 621 C CA . LEU A 1 78 ? -5.469 -3.335 -7.112 1.00 90.31 78 LEU A CA 1
ATOM 622 C C . LEU A 1 78 ? -6.952 -3.309 -6.735 1.00 90.31 78 LEU A C 1
ATOM 624 O O . LEU A 1 78 ? -7.293 -2.833 -5.656 1.00 90.31 78 LEU A O 1
ATOM 628 N N . GLN A 1 79 ? -7.838 -3.852 -7.570 1.00 87.12 79 GLN A N 1
ATOM 629 C CA . GLN A 1 79 ? -9.262 -3.960 -7.253 1.00 87.12 79 GLN A CA 1
ATOM 630 C C . GLN A 1 79 ? -9.505 -4.768 -5.971 1.00 87.12 79 GLN A C 1
ATOM 632 O O . GLN A 1 79 ? -10.276 -4.328 -5.112 1.00 87.12 79 GLN A O 1
ATOM 637 N N . LEU A 1 80 ? -8.839 -5.915 -5.814 1.00 89.38 80 LEU A N 1
ATOM 638 C CA . LEU A 1 80 ? -8.939 -6.729 -4.600 1.00 89.38 80 LEU A CA 1
ATOM 639 C C . LEU A 1 80 ? -8.435 -5.965 -3.368 1.00 89.38 80 LEU A C 1
ATOM 641 O O . LEU A 1 80 ? -9.123 -5.923 -2.345 1.00 89.38 80 LEU A O 1
ATOM 645 N N . ALA A 1 81 ? -7.287 -5.297 -3.486 1.00 93.62 81 ALA A N 1
ATOM 646 C CA . ALA A 1 81 ? -6.698 -4.502 -2.415 1.00 93.62 81 ALA A CA 1
ATOM 647 C C . ALA A 1 81 ? -7.586 -3.317 -1.994 1.00 93.62 81 ALA A C 1
ATOM 649 O O . ALA A 1 81 ? -7.806 -3.102 -0.800 1.00 93.62 81 ALA A O 1
ATOM 650 N N . LEU A 1 82 ? -8.138 -2.566 -2.954 1.00 90.88 82 LEU A N 1
ATOM 651 C CA . LEU A 1 82 ? -9.043 -1.443 -2.687 1.00 90.88 82 LEU A CA 1
ATOM 652 C C . LEU A 1 82 ? -10.345 -1.914 -2.034 1.00 90.88 82 LEU A C 1
ATOM 654 O O . LEU A 1 82 ? -10.821 -1.284 -1.089 1.00 90.88 82 LEU A O 1
ATOM 658 N N . ASN A 1 83 ? -10.903 -3.038 -2.485 1.00 89.44 83 ASN A N 1
ATOM 659 C CA . ASN A 1 83 ? -12.096 -3.614 -1.871 1.00 89.44 83 ASN A CA 1
ATOM 660 C C . ASN A 1 83 ? -11.831 -4.023 -0.412 1.00 89.44 83 ASN A C 1
ATOM 662 O O . ASN A 1 83 ? -12.593 -3.677 0.494 1.00 89.44 83 ASN A O 1
ATOM 666 N N . PHE A 1 84 ? -10.708 -4.701 -0.158 1.00 93.38 84 PHE A N 1
ATOM 667 C CA . PHE A 1 84 ? -10.307 -5.080 1.194 1.00 93.38 84 PHE A CA 1
ATOM 668 C C . PHE A 1 84 ? -10.109 -3.853 2.098 1.00 93.38 84 PHE A C 1
ATOM 670 O O . PHE A 1 84 ? -10.654 -3.794 3.203 1.00 93.38 84 PHE A O 1
ATOM 677 N N . MET A 1 85 ? -9.410 -2.831 1.601 1.00 92.56 85 MET A N 1
ATOM 678 C CA . MET A 1 85 ? -9.193 -1.565 2.303 1.00 92.56 85 MET A CA 1
ATOM 679 C C . MET A 1 85 ? -10.512 -0.859 2.644 1.00 92.56 85 MET A C 1
ATOM 681 O O . MET A 1 85 ? -10.693 -0.403 3.774 1.00 92.56 85 MET A O 1
ATOM 685 N N . ALA A 1 86 ? -11.463 -0.818 1.705 1.00 90.06 86 ALA A N 1
ATOM 686 C CA . ALA A 1 86 ? -12.789 -0.249 1.932 1.00 90.06 86 ALA A CA 1
ATOM 687 C C . ALA A 1 86 ? -13.540 -0.985 3.053 1.00 90.06 86 ALA A C 1
ATOM 689 O O . ALA A 1 86 ? -14.151 -0.350 3.914 1.00 90.06 86 ALA A O 1
ATOM 690 N N . HIS A 1 87 ? -13.462 -2.317 3.093 1.00 90.19 87 HIS A N 1
ATOM 691 C CA . HIS A 1 87 ? -14.077 -3.111 4.155 1.00 90.19 87 HIS A CA 1
ATOM 692 C C . HIS A 1 87 ? -13.452 -2.862 5.533 1.00 90.19 87 HIS A C 1
ATOM 694 O O . HIS A 1 87 ? -14.189 -2.760 6.518 1.00 90.19 87 HIS A O 1
ATOM 700 N N . VAL A 1 88 ? -12.124 -2.742 5.619 1.00 94.38 88 VAL A N 1
ATOM 701 C CA . VAL A 1 88 ? -11.430 -2.422 6.878 1.00 94.38 88 VAL A CA 1
ATOM 702 C C . VAL A 1 88 ? -11.828 -1.027 7.367 1.00 94.38 88 VAL A C 1
ATOM 704 O O . VAL A 1 88 ? -12.246 -0.874 8.517 1.00 94.38 88 VAL A O 1
ATOM 707 N N . ALA A 1 89 ? 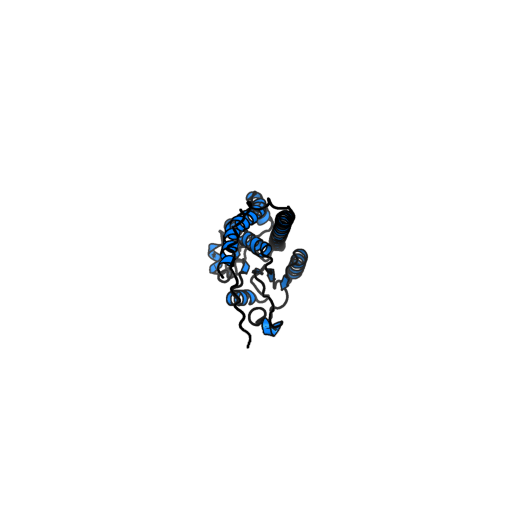-11.810 -0.029 6.477 1.00 94.00 89 ALA A N 1
ATOM 708 C CA . ALA A 1 89 ? -12.219 1.338 6.797 1.00 94.00 89 ALA A CA 1
ATOM 709 C C . ALA A 1 89 ? -13.690 1.411 7.251 1.00 94.00 89 ALA A C 1
ATOM 711 O O . ALA A 1 89 ? -14.014 2.073 8.239 1.00 94.00 89 ALA A O 1
ATOM 712 N N . PHE A 1 90 ? -14.590 0.673 6.592 1.00 92.38 90 PHE A N 1
ATOM 713 C CA . PHE A 1 90 ? -16.004 0.594 6.971 1.00 92.38 90 PHE A CA 1
ATOM 714 C C . PHE A 1 90 ? -16.207 0.033 8.388 1.00 92.38 90 PHE A C 1
ATOM 716 O O . PHE A 1 90 ? -17.077 0.490 9.134 1.00 92.38 90 PHE A O 1
ATOM 723 N N . ARG A 1 91 ? -15.381 -0.940 8.788 1.00 92.06 91 ARG A N 1
ATOM 724 C CA . ARG A 1 91 ? -15.420 -1.581 10.113 1.00 92.06 91 ARG A CA 1
ATOM 725 C C . ARG A 1 91 ? -14.762 -0.753 11.221 1.00 92.06 91 ARG A C 1
ATOM 727 O O . ARG A 1 91 ? -14.698 -1.233 12.349 1.00 92.06 91 ARG A O 1
ATOM 734 N N . LYS A 1 92 ? -14.314 0.478 10.937 1.00 94.00 92 LYS A N 1
ATOM 735 C CA . LYS A 1 92 ? -13.519 1.306 11.866 1.00 94.00 92 LYS A CA 1
ATOM 736 C C . LYS A 1 92 ? -12.234 0.578 12.304 1.00 94.00 92 LYS A C 1
ATOM 738 O O . LYS A 1 92 ? -11.848 0.608 13.478 1.00 94.00 92 LYS A O 1
ATOM 743 N N . GLY A 1 93 ? -11.619 -0.134 11.357 1.00 94.69 93 GLY A N 1
ATOM 744 C CA . GLY A 1 93 ? -10.301 -0.729 11.533 1.00 94.69 93 GLY A CA 1
ATOM 745 C C . GLY A 1 93 ? -9.203 0.329 11.472 1.00 94.69 93 GLY A C 1
ATOM 746 O O . GLY A 1 93 ? -9.376 1.353 10.815 1.00 94.69 93 GLY A O 1
ATOM 747 N N . ILE A 1 94 ? -8.096 0.087 12.170 1.00 96.56 94 ILE A N 1
ATOM 748 C CA . ILE A 1 94 ? -6.936 0.988 12.165 1.00 96.56 94 ILE A CA 1
ATOM 749 C C . ILE A 1 94 ? -6.074 0.675 10.941 1.00 96.56 94 ILE A C 1
ATOM 751 O O . ILE A 1 94 ? -5.584 -0.450 10.810 1.00 96.56 94 ILE A O 1
ATOM 755 N N . ILE A 1 95 ? -5.863 1.666 10.072 1.00 97.62 95 ILE A N 1
ATOM 756 C CA . ILE A 1 95 ? -4.993 1.543 8.900 1.00 97.62 95 ILE A CA 1
ATOM 757 C C . ILE A 1 95 ? -3.686 2.295 9.166 1.00 97.62 95 ILE A C 1
ATOM 759 O O . ILE A 1 95 ? -3.692 3.458 9.577 1.00 97.62 95 ILE A O 1
ATOM 763 N N . LEU A 1 96 ? -2.555 1.633 8.915 1.00 97.69 96 LEU A N 1
ATOM 764 C CA . LEU A 1 96 ? -1.227 2.231 9.032 1.00 97.69 96 LEU A CA 1
ATOM 765 C C . LEU A 1 96 ? -0.504 2.202 7.682 1.00 97.69 96 LEU A C 1
ATOM 767 O O . LEU A 1 96 ? -0.179 1.139 7.150 1.00 97.69 96 LEU A O 1
ATOM 771 N N . PHE A 1 97 ? -0.214 3.385 7.147 1.00 97.31 97 PHE A N 1
ATOM 772 C CA . PHE A 1 97 ? 0.637 3.546 5.973 1.00 97.31 97 PHE A CA 1
ATOM 773 C C . PHE A 1 97 ? 2.109 3.443 6.363 1.00 97.31 97 PHE A C 1
ATOM 775 O O . PHE A 1 97 ? 2.557 4.122 7.283 1.00 97.31 97 PHE A O 1
ATOM 782 N N . VAL A 1 98 ? 2.887 2.644 5.641 1.00 95.62 98 VAL A N 1
ATOM 783 C CA . VAL A 1 98 ? 4.320 2.458 5.871 1.00 95.62 98 VAL A CA 1
ATOM 784 C C . VAL A 1 98 ? 5.087 2.775 4.589 1.00 95.62 98 VAL A C 1
ATOM 786 O O . VAL A 1 98 ? 4.750 2.305 3.503 1.00 95.62 98 VAL A O 1
ATOM 789 N N . SER A 1 99 ? 6.125 3.602 4.699 1.00 93.69 99 SER A N 1
ATOM 790 C CA . SER A 1 99 ? 7.036 3.904 3.585 1.00 93.69 99 SER A CA 1
ATOM 791 C C . SER A 1 99 ? 8.389 4.359 4.115 1.00 93.69 99 SER A C 1
ATOM 793 O O . SER A 1 99 ? 8.455 5.301 4.894 1.00 93.69 99 SER A O 1
ATOM 795 N N . ARG A 1 100 ? 9.494 3.750 3.681 1.00 93.00 100 ARG A N 1
ATOM 796 C CA . ARG A 1 100 ? 10.842 4.238 4.040 1.00 93.00 100 ARG A CA 1
ATOM 797 C C . ARG A 1 100 ? 11.419 5.216 3.031 1.00 93.00 100 ARG A C 1
ATOM 799 O O . ARG A 1 100 ? 12.405 5.887 3.341 1.00 93.00 100 ARG A O 1
ATOM 806 N N . HIS A 1 101 ? 10.790 5.335 1.867 1.00 91.19 101 HIS A N 1
ATOM 807 C CA . HIS A 1 101 ? 11.295 6.176 0.803 1.00 91.19 101 HIS A CA 1
ATOM 808 C C . HIS A 1 101 ? 11.155 7.661 1.166 1.00 91.19 101 HIS A C 1
ATOM 810 O O . HIS A 1 101 ? 10.062 8.192 1.380 1.00 91.19 101 HIS A O 1
ATOM 816 N N . ARG A 1 102 ? 12.299 8.352 1.240 1.00 90.56 102 ARG A N 1
ATOM 817 C CA . ARG A 1 102 ? 12.368 9.754 1.680 1.00 90.56 102 ARG A CA 1
ATOM 818 C C . ARG A 1 102 ? 11.580 10.696 0.771 1.00 90.56 102 ARG A C 1
ATOM 820 O O . ARG A 1 102 ? 10.977 11.637 1.276 1.00 90.56 102 ARG A O 1
ATOM 827 N N . GLN A 1 103 ? 11.543 10.423 -0.534 1.00 90.06 103 GLN A N 1
ATOM 828 C CA . GLN A 1 103 ? 10.841 11.272 -1.501 1.00 90.06 103 GLN A CA 1
ATOM 829 C C . GLN A 1 103 ? 9.317 11.225 -1.309 1.00 90.06 103 GLN A C 1
ATOM 831 O O . GLN A 1 103 ? 8.629 12.224 -1.512 1.00 90.06 103 GLN A O 1
ATOM 836 N N . THR A 1 104 ? 8.771 10.079 -0.886 1.00 90.12 104 THR A N 1
ATOM 837 C CA . THR A 1 104 ? 7.319 9.898 -0.730 1.00 90.12 104 THR A CA 1
ATOM 838 C C . THR A 1 104 ? 6.826 10.193 0.676 1.00 90.12 104 THR A C 1
ATOM 840 O O . THR A 1 104 ? 5.648 10.503 0.837 1.00 90.12 104 THR A O 1
ATOM 843 N N . SER A 1 105 ? 7.715 10.170 1.674 1.00 93.19 105 SER A N 1
ATOM 844 C CA . SER A 1 105 ? 7.400 10.341 3.096 1.00 93.19 105 SER A CA 1
ATOM 845 C C . SER A 1 105 ? 6.412 11.475 3.377 1.00 93.19 105 SER A C 1
ATOM 847 O O . SER A 1 105 ? 5.381 11.241 4.003 1.00 93.19 105 SER A O 1
ATOM 849 N N . HIS A 1 106 ? 6.692 12.687 2.886 1.00 95.00 106 HIS A N 1
ATOM 850 C CA . HIS A 1 106 ? 5.827 13.844 3.124 1.00 95.00 106 HIS A CA 1
ATOM 851 C C . HIS A 1 106 ? 4.412 13.611 2.579 1.00 95.00 106 HIS A C 1
ATOM 853 O O . HIS A 1 106 ? 3.427 13.847 3.270 1.00 95.00 106 HIS A O 1
ATOM 859 N N . ARG A 1 107 ? 4.300 13.073 1.358 1.00 94.12 107 ARG A N 1
ATOM 860 C CA . ARG A 1 107 ? 3.007 12.824 0.702 1.00 94.12 107 ARG A CA 1
ATOM 861 C C . ARG A 1 107 ? 2.192 11.769 1.445 1.00 94.12 107 ARG A C 1
ATOM 863 O O . ARG A 1 107 ? 0.989 11.947 1.603 1.00 94.12 107 ARG A O 1
ATOM 870 N N . VAL A 1 108 ? 2.838 10.702 1.920 1.00 95.94 108 VAL A N 1
ATOM 871 C CA . VAL A 1 108 ? 2.176 9.656 2.718 1.00 95.94 108 VAL A CA 1
ATOM 872 C C . VAL A 1 108 ? 1.629 10.230 4.017 1.00 95.94 108 VAL A C 1
ATOM 874 O O . VAL A 1 108 ? 0.474 9.988 4.353 1.00 95.94 108 VAL A O 1
ATOM 877 N N . GLU A 1 109 ? 2.433 11.024 4.727 1.00 96.31 109 GLU A N 1
ATOM 878 C CA . GLU A 1 109 ? 2.017 11.663 5.977 1.00 96.31 109 GLU A CA 1
ATOM 879 C C . GLU A 1 109 ? 0.838 12.617 5.762 1.00 96.31 109 GLU A C 1
ATOM 881 O O . GLU A 1 109 ? -0.112 12.595 6.545 1.00 96.31 109 GLU A O 1
ATOM 886 N N . THR A 1 110 ? 0.861 13.427 4.698 1.00 97.19 110 THR A N 1
ATOM 887 C CA . THR A 1 110 ? -0.258 14.312 4.345 1.00 97.19 110 THR A CA 1
ATOM 888 C C . THR A 1 110 ? -1.526 13.512 4.063 1.00 97.19 110 THR A C 1
ATOM 890 O O . THR A 1 110 ? -2.562 13.789 4.658 1.00 97.19 110 THR A O 1
ATOM 893 N N . VAL A 1 111 ? -1.448 12.482 3.217 1.00 96.56 111 VAL A N 1
ATOM 894 C CA . VAL A 1 111 ? -2.619 11.678 2.836 1.00 96.56 111 VAL A CA 1
ATOM 895 C C . VAL A 1 111 ? -3.196 10.918 4.027 1.00 96.56 111 VAL A C 1
ATOM 897 O O . VAL A 1 111 ? -4.415 10.871 4.185 1.00 96.56 111 VAL A O 1
ATOM 900 N N . ALA A 1 112 ? -2.349 10.369 4.898 1.00 96.62 112 ALA A N 1
ATOM 901 C CA . ALA A 1 112 ? -2.805 9.704 6.113 1.00 96.62 112 ALA A CA 1
ATOM 902 C C . ALA A 1 112 ? -3.554 10.676 7.038 1.00 96.62 112 ALA A C 1
ATOM 904 O O . ALA A 1 112 ? -4.666 10.371 7.470 1.00 96.62 112 ALA A O 1
ATOM 905 N N . LYS A 1 113 ? -3.012 11.886 7.249 1.00 97.06 113 LYS A N 1
ATOM 906 C CA . LYS A 1 113 ? -3.676 12.945 8.029 1.00 97.06 113 LYS A CA 1
ATOM 907 C C . LYS A 1 113 ? -5.024 13.343 7.428 1.00 97.06 113 LYS A C 1
ATOM 909 O O . LYS A 1 113 ? -6.006 13.429 8.156 1.00 97.06 113 LYS A O 1
ATOM 914 N N . GLU A 1 114 ? -5.093 13.532 6.112 1.00 96.75 114 GLU A N 1
ATOM 915 C CA . GLU A 1 114 ? -6.338 13.867 5.406 1.00 96.75 114 GLU A CA 1
ATOM 916 C C . GLU A 1 114 ? -7.393 12.756 5.501 1.00 96.75 114 GLU A C 1
ATOM 918 O O . GLU A 1 114 ? -8.587 13.038 5.580 1.00 96.75 114 GLU A O 1
ATOM 923 N N . CYS A 1 115 ? -6.969 11.489 5.501 1.00 94.81 115 CYS A N 1
ATOM 924 C CA . CYS A 1 115 ? -7.870 10.351 5.676 1.00 94.81 115 CYS A CA 1
ATOM 925 C C . CYS A 1 115 ? -8.297 10.152 7.137 1.00 94.81 115 CYS A C 1
ATOM 927 O O . CYS A 1 115 ? -9.268 9.432 7.383 1.00 94.81 115 CYS A O 1
ATOM 929 N N . GLY A 1 116 ? -7.583 10.741 8.101 1.00 96.12 116 GLY A N 1
ATOM 930 C CA . GLY A 1 116 ? -7.706 10.411 9.521 1.00 96.12 116 GLY A CA 1
ATOM 931 C C . GLY A 1 116 ? -7.233 8.987 9.825 1.00 96.12 116 GLY A C 1
ATOM 932 O O . GLY A 1 116 ? -7.913 8.267 10.551 1.00 96.12 116 GLY A O 1
ATOM 933 N N . GLU A 1 117 ? -6.137 8.568 9.194 1.00 96.81 117 GLU A N 1
ATOM 934 C CA . GLU A 1 117 ? -5.433 7.298 9.409 1.00 96.81 117 GLU A CA 1
ATOM 935 C C . GLU A 1 117 ? -3.987 7.571 9.849 1.00 96.81 117 GLU A C 1
ATOM 937 O O . GLU A 1 117 ? -3.529 8.717 9.875 1.00 96.81 117 GLU A O 1
ATOM 942 N N . TYR A 1 118 ? -3.242 6.520 10.182 1.00 97.25 118 TYR A N 1
ATOM 943 C CA . TYR A 1 118 ? -1.885 6.646 10.709 1.00 97.25 118 TYR A CA 1
ATOM 944 C C . TYR A 1 118 ? -0.836 6.416 9.619 1.00 97.25 118 TYR A C 1
ATOM 946 O O . TYR A 1 118 ? -1.055 5.668 8.667 1.00 97.25 118 TYR A O 1
ATOM 954 N N . ALA A 1 119 ? 0.339 7.029 9.769 1.00 97.25 119 ALA A N 1
ATOM 955 C CA . ALA A 1 119 ? 1.486 6.778 8.903 1.00 97.25 119 ALA A CA 1
ATOM 956 C C . ALA A 1 119 ? 2.771 6.621 9.715 1.00 97.25 119 ALA A C 1
ATOM 958 O O . ALA A 1 119 ? 3.036 7.395 10.633 1.00 97.25 119 ALA A O 1
ATOM 959 N N . HIS A 1 120 ? 3.598 5.658 9.318 1.00 95.94 120 HIS A N 1
ATOM 960 C CA . HIS A 1 120 ? 4.953 5.461 9.805 1.00 95.94 120 HIS A CA 1
ATOM 961 C C . HIS A 1 120 ? 5.936 5.501 8.638 1.00 95.94 120 HIS A C 1
ATOM 963 O O . HIS A 1 120 ? 6.111 4.534 7.896 1.00 95.94 120 HIS A O 1
ATOM 969 N N . THR A 1 121 ? 6.602 6.639 8.483 1.00 95.00 121 THR A N 1
ATOM 970 C CA . THR A 1 121 ? 7.573 6.868 7.401 1.00 95.00 121 THR A CA 1
ATOM 971 C C . THR A 1 121 ? 9.024 6.935 7.881 1.00 95.00 121 THR A C 1
ATOM 973 O O . THR A 1 121 ? 9.993 6.925 7.112 1.00 95.00 121 THR A O 1
ATOM 976 N N . ARG A 1 122 ? 9.203 7.037 9.198 1.00 93.69 122 ARG A N 1
ATOM 977 C CA . ARG A 1 122 ? 10.507 7.150 9.848 1.00 93.69 122 ARG A CA 1
ATOM 978 C C . ARG A 1 122 ? 11.148 5.774 10.010 1.00 93.69 122 ARG A C 1
ATOM 980 O O . ARG A 1 122 ? 10.673 4.771 9.482 1.00 93.69 122 ARG A O 1
ATOM 987 N N . TYR A 1 123 ? 12.301 5.747 10.667 1.00 93.81 123 TYR A N 1
ATOM 988 C CA . TYR A 1 123 ? 13.010 4.506 10.946 1.00 93.81 123 TYR A CA 1
ATOM 989 C C . TYR A 1 123 ? 12.089 3.513 11.671 1.00 93.81 123 TYR A C 1
ATOM 991 O O . TYR A 1 123 ? 11.389 3.885 12.612 1.00 93.81 123 TYR A O 1
ATOM 999 N N . TRP A 1 124 ? 12.042 2.269 11.195 1.00 94.06 124 TRP A N 1
ATOM 1000 C CA . TRP A 1 124 ? 11.258 1.207 11.819 1.00 94.06 124 TRP A CA 1
ATOM 1001 C C . TRP A 1 124 ? 12.093 0.557 12.916 1.00 94.06 124 TRP A C 1
ATOM 1003 O O . TRP A 1 124 ? 13.038 -0.176 12.624 1.00 94.06 124 TRP A O 1
ATOM 1013 N N . GLN A 1 125 ? 11.764 0.844 14.174 1.00 91.94 125 GLN A N 1
ATOM 1014 C CA . GLN A 1 125 ? 12.382 0.154 15.298 1.00 91.94 125 GLN A CA 1
ATOM 1015 C C . GLN A 1 125 ? 11.897 -1.300 15.337 1.00 91.94 125 GLN A C 1
ATOM 1017 O O . GLN A 1 125 ? 10.719 -1.591 15.133 1.00 91.94 125 GLN A O 1
ATOM 1022 N N . GLY A 1 126 ? 12.819 -2.233 15.570 1.00 91.88 126 GLY A N 1
ATOM 1023 C CA . GLY A 1 126 ? 12.462 -3.640 15.715 1.00 91.88 126 GLY A CA 1
ATOM 1024 C C . GLY A 1 126 ? 11.503 -3.827 16.890 1.00 91.88 126 GLY A C 1
ATOM 1025 O O . GLY A 1 126 ? 11.717 -3.274 17.967 1.00 91.88 126 GLY A O 1
ATOM 1026 N N . GLY A 1 127 ? 10.441 -4.601 16.682 1.00 90.38 127 GLY A N 1
ATOM 1027 C CA . GLY A 1 127 ? 9.497 -4.941 17.742 1.00 90.38 127 GLY A CA 1
ATOM 1028 C C . GLY A 1 127 ? 8.342 -3.965 17.960 1.00 90.38 127 GLY A C 1
ATOM 1029 O O . GLY A 1 127 ? 7.594 -4.175 18.908 1.00 90.38 127 GLY A O 1
ATOM 1030 N N . LEU A 1 128 ? 8.136 -2.970 17.086 1.00 92.81 128 LEU A N 1
ATOM 1031 C CA . LEU A 1 128 ? 6.976 -2.062 17.173 1.00 92.81 128 LEU A CA 1
ATOM 1032 C C . LEU A 1 128 ? 5.640 -2.819 17.197 1.00 92.81 128 LEU A C 1
ATOM 1034 O O . LEU A 1 128 ? 4.748 -2.487 17.969 1.00 92.81 128 LEU A O 1
ATOM 1038 N N . LEU A 1 129 ? 5.510 -3.879 16.393 1.00 94.06 129 LEU A N 1
ATOM 1039 C CA . LEU A 1 129 ? 4.297 -4.707 16.376 1.00 94.06 129 LEU A CA 1
ATOM 1040 C C . LEU A 1 129 ? 4.378 -5.882 17.356 1.00 94.06 129 LEU A C 1
ATOM 1042 O O . LEU A 1 129 ? 3.415 -6.157 18.064 1.00 94.06 129 LEU A O 1
ATOM 1046 N N . THR A 1 130 ? 5.518 -6.576 17.419 1.00 93.31 130 THR A N 1
ATOM 1047 C CA . THR A 1 130 ? 5.645 -7.807 18.220 1.00 93.31 130 THR A CA 1
ATOM 1048 C C . THR A 1 130 ? 5.798 -7.542 19.715 1.00 93.31 130 THR A C 1
ATOM 1050 O O . THR A 1 130 ? 5.396 -8.372 20.519 1.00 93.31 130 THR A O 1
ATOM 1053 N N . ASN A 1 131 ? 6.384 -6.404 20.096 1.00 92.88 131 ASN A N 1
ATOM 1054 C CA . ASN A 1 131 ? 6.610 -5.994 21.481 1.00 92.88 131 ASN A CA 1
ATOM 1055 C C . ASN A 1 131 ? 5.811 -4.727 21.848 1.00 92.88 131 ASN A C 1
ATOM 1057 O O . ASN A 1 131 ? 6.248 -3.905 22.656 1.00 92.88 131 ASN A O 1
ATOM 1061 N N . GLY A 1 132 ? 4.628 -4.566 21.246 1.00 89.00 132 GLY A N 1
ATOM 1062 C CA . GLY A 1 132 ? 3.756 -3.406 21.454 1.00 89.00 132 GLY A CA 1
ATOM 1063 C C . GLY A 1 132 ? 3.440 -3.086 22.927 1.00 89.00 132 GLY A C 1
ATOM 1064 O O . GLY A 1 132 ? 3.524 -1.914 23.296 1.00 89.00 132 GLY A O 1
ATOM 1065 N N . PRO A 1 133 ? 3.141 -4.073 23.802 1.00 90.56 133 PRO A N 1
ATOM 1066 C CA . PRO A 1 133 ? 2.834 -3.800 25.209 1.00 90.56 133 PRO A CA 1
ATOM 1067 C C . PRO A 1 133 ? 3.974 -3.138 25.992 1.00 90.56 133 PRO A C 1
ATOM 1069 O O . PRO A 1 133 ? 3.706 -2.344 26.888 1.00 90.56 133 PRO A O 1
ATOM 1072 N N . ILE A 1 134 ? 5.230 -3.455 25.656 1.00 91.50 134 ILE A N 1
ATOM 1073 C CA . ILE A 1 134 ? 6.414 -2.905 26.331 1.00 91.50 134 ILE A CA 1
ATOM 1074 C C . ILE A 1 134 ? 6.840 -1.582 25.689 1.00 91.50 134 ILE A C 1
ATOM 1076 O O . ILE A 1 134 ? 7.224 -0.660 26.399 1.00 91.50 134 ILE A O 1
ATOM 1080 N N . GLN A 1 135 ? 6.783 -1.474 24.356 1.00 89.50 135 GLN A N 1
ATOM 1081 C CA . GLN A 1 135 ? 7.216 -0.261 23.651 1.00 89.50 135 GLN A CA 1
ATOM 1082 C C . GLN A 1 135 ? 6.250 0.911 23.818 1.00 89.50 135 GLN A C 1
ATOM 1084 O O . GLN A 1 135 ? 6.685 2.060 23.840 1.00 89.50 135 GLN A O 1
ATOM 1089 N N . TYR A 1 136 ? 4.951 0.627 23.910 1.00 89.50 136 TYR A N 1
ATOM 1090 C CA . TYR A 1 136 ? 3.926 1.652 24.048 1.00 89.50 136 TYR A CA 1
ATOM 1091 C C . TYR A 1 136 ? 3.351 1.653 25.463 1.00 89.50 136 TYR A C 1
ATOM 1093 O O . TYR A 1 136 ? 3.688 2.511 26.271 1.00 89.50 136 TYR A O 1
ATOM 1101 N N . SER A 1 137 ? 2.452 0.715 25.756 1.00 89.81 137 SER A N 1
ATOM 1102 C CA . SER A 1 137 ? 1.775 0.521 27.042 1.00 89.81 137 SER A CA 1
ATOM 1103 C C . SER A 1 137 ? 0.944 -0.763 26.983 1.00 89.81 137 SER A C 1
ATOM 1105 O O . SER A 1 137 ? 0.545 -1.216 25.904 1.00 89.81 137 SER A O 1
ATOM 1107 N N . ALA A 1 138 ? 0.616 -1.338 28.139 1.00 87.19 138 ALA A N 1
ATOM 1108 C CA . ALA A 1 138 ? -0.307 -2.465 28.201 1.00 87.19 138 ALA A CA 1
ATOM 1109 C C . ALA A 1 138 ? -1.702 -2.047 27.685 1.00 87.19 138 ALA A C 1
ATOM 1111 O O . ALA A 1 138 ? -2.275 -1.069 28.157 1.00 87.19 138 ALA A O 1
ATOM 1112 N N . GLY A 1 139 ? -2.245 -2.781 26.705 1.00 87.38 139 GLY A N 1
ATOM 1113 C CA . GLY A 1 139 ? -3.584 -2.536 26.145 1.00 87.38 139 GLY A CA 1
ATOM 1114 C C . GLY A 1 139 ? -3.641 -1.702 24.857 1.00 87.38 139 GLY A C 1
ATOM 1115 O O . GLY A 1 139 ? -4.735 -1.339 24.425 1.00 87.38 139 GLY A O 1
ATOM 1116 N N . VAL A 1 140 ? -2.507 -1.405 24.213 1.00 93.25 140 VAL A N 1
ATOM 1117 C CA . VAL A 1 140 ? -2.509 -0.725 22.904 1.00 93.25 140 VAL A CA 1
ATOM 1118 C C . VAL A 1 140 ? -3.162 -1.598 21.829 1.00 93.25 140 VAL A C 1
ATOM 1120 O O . VAL A 1 140 ? -2.796 -2.757 21.635 1.00 93.25 140 VAL A O 1
ATOM 1123 N N . ARG A 1 141 ? -4.110 -1.013 21.087 1.00 93.56 141 ARG A N 1
ATOM 1124 C CA . ARG A 1 141 ? -4.709 -1.640 19.906 1.00 93.56 141 ARG A CA 1
ATOM 1125 C C . ARG A 1 141 ? -3.766 -1.496 18.712 1.00 93.56 141 ARG A C 1
ATOM 1127 O O . ARG A 1 141 ? -3.452 -0.384 18.296 1.00 93.56 141 ARG A O 1
ATOM 1134 N N . LEU A 1 142 ? -3.338 -2.629 18.167 1.00 94.44 142 LEU A N 1
ATOM 1135 C CA . LEU A 1 142 ? -2.501 -2.698 16.971 1.00 94.44 142 LEU A CA 1
ATOM 1136 C C . LEU A 1 142 ? -3.298 -2.365 15.696 1.00 94.44 142 LEU A C 1
ATOM 1138 O O . LEU A 1 142 ? -4.531 -2.441 15.705 1.00 94.44 142 LEU A O 1
ATOM 1142 N N . PRO A 1 143 ? -2.615 -1.984 14.601 1.00 96.62 143 PRO A N 1
ATOM 1143 C CA . PRO A 1 143 ? -3.266 -1.770 13.316 1.00 96.62 143 PRO A CA 1
ATOM 1144 C C . PRO A 1 143 ? -3.893 -3.060 12.775 1.00 96.62 143 PRO A C 1
ATOM 1146 O O . PRO A 1 143 ? -3.296 -4.132 12.856 1.00 96.62 143 PRO A O 1
ATOM 1149 N N . ASP A 1 144 ? -5.075 -2.931 12.174 1.00 96.56 144 ASP A N 1
ATOM 1150 C CA . ASP A 1 144 ? -5.801 -4.041 11.548 1.00 96.56 144 ASP A CA 1
ATOM 1151 C C . ASP A 1 144 ? -5.379 -4.246 10.081 1.00 96.56 144 ASP A C 1
ATOM 1153 O O . ASP A 1 144 ? -5.642 -5.297 9.502 1.00 96.56 144 ASP A O 1
ATOM 1157 N N . LEU A 1 145 ? -4.751 -3.239 9.462 1.00 97.31 145 LEU A N 1
ATOM 1158 C CA . LEU A 1 145 ? -4.239 -3.286 8.093 1.00 97.31 145 LEU A CA 1
ATOM 1159 C C . LEU A 1 145 ? -2.982 -2.424 7.953 1.00 97.31 145 LEU A C 1
ATOM 1161 O O . LEU A 1 145 ? -2.977 -1.255 8.348 1.00 97.31 145 LEU A O 1
ATOM 1165 N N . LEU A 1 146 ? -1.949 -2.977 7.316 1.00 97.69 146 LEU A N 1
ATOM 1166 C CA . LEU A 1 146 ? -0.783 -2.208 6.878 1.00 97.69 146 LEU A CA 1
ATOM 1167 C C . LEU A 1 146 ? -0.808 -1.988 5.369 1.00 97.69 146 LEU A C 1
ATOM 1169 O O . LEU A 1 146 ? -1.060 -2.921 4.605 1.00 97.69 146 LEU A O 1
ATOM 1173 N N . ILE A 1 147 ? -0.485 -0.768 4.946 1.00 97.38 147 ILE A N 1
ATOM 1174 C CA . ILE A 1 147 ? -0.358 -0.407 3.533 1.00 97.38 147 ILE A CA 1
ATOM 1175 C C . ILE A 1 147 ? 1.074 0.042 3.263 1.00 97.38 147 ILE A C 1
ATOM 1177 O O . ILE A 1 147 ? 1.534 1.017 3.849 1.00 97.38 147 ILE A O 1
ATOM 1181 N N . PHE A 1 148 ? 1.755 -0.623 2.339 1.00 96.19 148 PHE A N 1
ATOM 1182 C CA . PHE A 1 148 ? 3.101 -0.277 1.898 1.00 96.19 148 PHE A CA 1
ATOM 1183 C C . PHE A 1 148 ? 3.055 0.363 0.511 1.00 96.19 148 PHE A C 1
ATOM 1185 O O . PHE A 1 148 ? 2.523 -0.219 -0.433 1.00 96.19 148 PHE A O 1
ATOM 1192 N N . LEU A 1 149 ? 3.637 1.556 0.369 1.00 92.94 149 LEU A N 1
ATOM 1193 C CA . LEU A 1 149 ? 3.885 2.125 -0.965 1.00 92.94 149 LEU A CA 1
ATOM 1194 C C . LEU A 1 149 ? 5.150 1.582 -1.615 1.00 92.94 149 LEU A C 1
ATOM 1196 O O . LEU A 1 149 ? 5.238 1.563 -2.830 1.00 92.94 149 LEU A O 1
ATOM 1200 N N . THR A 1 150 ? 6.119 1.191 -0.800 1.00 91.88 150 THR A N 1
ATOM 1201 C CA . THR A 1 150 ? 7.348 0.533 -1.229 1.00 91.88 150 THR A CA 1
ATOM 1202 C C . THR A 1 150 ? 7.644 -0.571 -0.229 1.00 91.88 150 THR A C 1
ATOM 1204 O O . THR A 1 150 ? 7.400 -0.411 0.976 1.00 91.88 150 THR A O 1
ATOM 1207 N N . THR A 1 151 ? 8.135 -1.706 -0.717 1.00 92.94 151 THR A N 1
ATOM 1208 C CA . THR A 1 151 ? 8.477 -2.847 0.142 1.00 92.94 151 THR A CA 1
ATOM 1209 C C . THR A 1 151 ? 9.901 -2.780 0.680 1.00 92.94 151 THR A C 1
ATOM 1211 O O . THR A 1 151 ? 10.224 -3.505 1.624 1.00 92.94 151 THR A O 1
ATOM 1214 N N . PHE A 1 152 ? 10.739 -1.903 0.127 1.00 92.69 152 PHE A N 1
ATOM 1215 C CA . PHE A 1 152 ? 12.147 -1.807 0.474 1.00 92.69 152 PHE A CA 1
ATOM 1216 C C . PHE A 1 152 ? 12.436 -0.741 1.527 1.00 92.69 152 PHE A C 1
ATOM 1218 O O 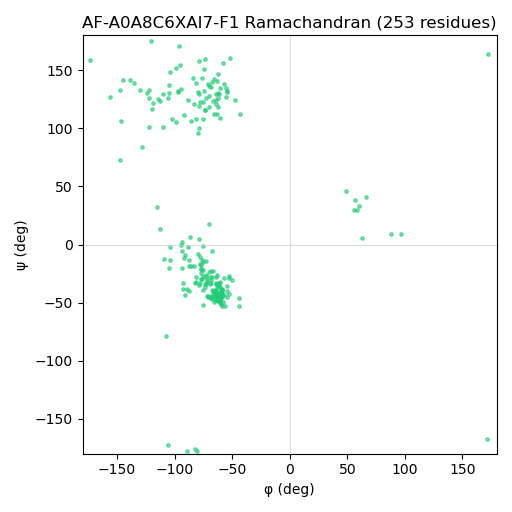. PHE A 1 152 ? 11.724 0.252 1.707 1.00 92.69 152 PHE A O 1
ATOM 1225 N N . ASN A 1 153 ? 13.529 -0.961 2.251 1.00 91.12 153 ASN A N 1
ATOM 1226 C CA . ASN A 1 153 ? 14.194 0.074 3.026 1.00 91.12 153 ASN A CA 1
ATOM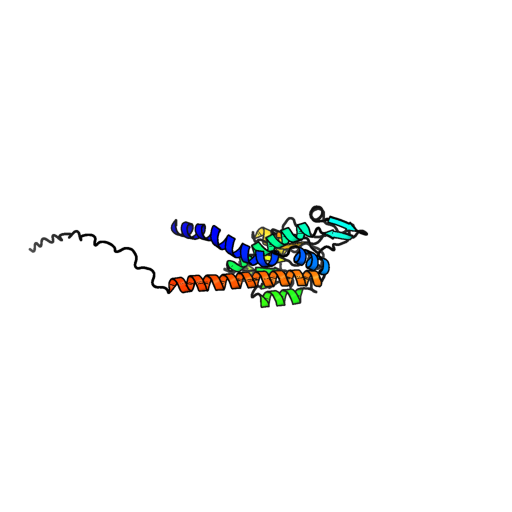 1227 C C . ASN A 1 153 ? 15.258 0.798 2.167 1.00 91.12 153 ASN A C 1
ATOM 1229 O O . ASN A 1 153 ? 15.471 0.488 0.999 1.00 91.12 153 ASN A O 1
ATOM 1233 N N . ASN A 1 154 ? 15.978 1.748 2.766 1.00 89.31 154 ASN A N 1
ATOM 1234 C CA . ASN A 1 154 ? 17.029 2.515 2.078 1.00 89.31 154 ASN A CA 1
ATOM 1235 C C . ASN A 1 154 ? 18.272 1.683 1.689 1.00 89.31 154 ASN A C 1
ATOM 1237 O O . ASN A 1 154 ? 19.187 2.232 1.085 1.00 89.31 154 ASN A O 1
ATOM 1241 N N . VAL A 1 155 ? 18.336 0.411 2.092 1.00 91.25 155 VAL A N 1
ATOM 1242 C CA . VAL A 1 155 ? 19.456 -0.521 1.869 1.00 91.25 155 VAL A CA 1
ATOM 1243 C C . VAL A 1 155 ? 19.035 -1.649 0.911 1.00 91.25 155 VAL A C 1
ATOM 1245 O O . VAL A 1 155 ? 19.737 -2.640 0.778 1.00 91.25 155 VAL A O 1
ATOM 1248 N N . PHE A 1 156 ? 17.895 -1.509 0.220 1.00 88.88 156 PHE A N 1
ATOM 1249 C CA . PHE A 1 156 ? 17.350 -2.527 -0.689 1.00 88.88 156 PHE A CA 1
ATOM 1250 C C . PHE A 1 156 ? 17.087 -3.887 -0.022 1.00 88.88 156 PHE A C 1
ATOM 1252 O O . PHE A 1 156 ? 17.103 -4.930 -0.672 1.00 88.88 156 PHE A O 1
ATOM 1259 N N . GLU A 1 157 ? 16.773 -3.883 1.275 1.00 91.06 157 GLU A N 1
ATOM 1260 C CA . GLU A 1 157 ? 16.279 -5.063 1.983 1.00 91.06 157 GLU A CA 1
ATOM 1261 C C . GLU A 1 157 ? 14.767 -4.965 2.236 1.00 91.06 157 GLU A C 1
ATOM 1263 O O . GLU A 1 157 ? 14.245 -3.859 2.454 1.00 91.06 157 GLU A O 1
ATOM 1268 N N . PRO A 1 158 ? 14.047 -6.104 2.250 1.00 92.75 158 PRO A N 1
ATOM 1269 C CA . PRO A 1 158 ? 12.628 -6.130 2.574 1.00 92.75 158 PRO A CA 1
ATOM 1270 C C . PRO A 1 158 ? 12.342 -5.487 3.931 1.00 92.75 158 PRO A C 1
ATOM 1272 O O . PRO A 1 158 ? 13.008 -5.755 4.935 1.00 92.75 158 PRO A O 1
ATOM 1275 N N . HIS A 1 159 ? 11.311 -4.651 3.977 1.00 94.25 159 HIS A N 1
ATOM 1276 C CA . HIS A 1 159 ? 10.956 -3.924 5.180 1.00 94.25 159 HIS A CA 1
ATOM 1277 C C . HIS A 1 159 ? 10.585 -4.875 6.329 1.00 94.25 159 HIS A C 1
ATOM 1279 O O . HIS A 1 159 ? 9.701 -5.723 6.196 1.00 94.25 159 HIS A O 1
ATOM 1285 N N . LEU A 1 160 ? 11.196 -4.679 7.504 1.00 94.44 160 LEU A N 1
ATOM 1286 C CA . LEU A 1 160 ? 10.975 -5.518 8.693 1.00 94.44 160 LEU A CA 1
ATOM 1287 C C . LEU A 1 160 ? 9.494 -5.621 9.088 1.00 94.44 160 LEU A C 1
ATOM 1289 O O . LEU A 1 160 ? 9.038 -6.691 9.483 1.00 94.44 160 LEU A O 1
ATOM 1293 N N . ALA A 1 161 ? 8.730 -4.540 8.905 1.00 95.50 161 ALA A N 1
ATOM 1294 C CA . ALA A 1 161 ? 7.289 -4.527 9.162 1.00 95.50 161 ALA A CA 1
ATOM 1295 C C . ALA A 1 161 ? 6.496 -5.582 8.371 1.00 95.50 161 ALA A C 1
ATOM 1297 O O . ALA A 1 161 ? 5.477 -6.031 8.875 1.00 95.50 161 ALA A O 1
ATOM 1298 N N . ILE A 1 162 ? 6.939 -6.010 7.179 1.00 95.56 162 ILE A N 1
ATOM 1299 C CA . ILE A 1 162 ? 6.259 -7.081 6.424 1.00 95.56 162 ILE A CA 1
ATOM 1300 C C . ILE A 1 162 ? 6.352 -8.395 7.210 1.00 95.56 162 ILE A C 1
ATOM 1302 O O . ILE A 1 162 ? 5.358 -9.090 7.410 1.00 95.56 162 ILE A O 1
ATOM 1306 N N . ARG A 1 163 ? 7.547 -8.703 7.728 1.00 95.44 163 ARG A N 1
ATOM 1307 C CA . ARG A 1 163 ? 7.787 -9.888 8.558 1.00 95.44 163 ARG A CA 1
ATOM 1308 C C . ARG A 1 163 ? 7.061 -9.796 9.898 1.00 95.44 163 ARG A C 1
ATOM 1310 O O . ARG A 1 163 ? 6.494 -10.786 10.352 1.00 95.44 163 ARG A O 1
ATOM 1317 N N . ASP A 1 164 ? 7.092 -8.630 10.535 1.00 95.69 164 ASP A N 1
ATOM 1318 C CA . ASP A 1 164 ? 6.439 -8.425 11.828 1.00 95.69 164 ASP A CA 1
ATOM 1319 C C . ASP A 1 164 ? 4.908 -8.510 11.693 1.00 95.69 164 ASP A C 1
ATOM 1321 O O . ASP A 1 164 ? 4.257 -9.139 12.524 1.00 95.69 164 ASP A O 1
ATOM 1325 N N . ALA A 1 165 ? 4.333 -7.973 10.613 1.00 96.38 165 ALA A N 1
ATOM 1326 C CA . ALA A 1 165 ? 2.908 -8.096 10.308 1.00 96.38 165 ALA A CA 1
ATOM 1327 C C . ALA A 1 165 ? 2.491 -9.550 10.079 1.00 96.38 165 ALA A C 1
ATOM 1329 O O . ALA A 1 165 ? 1.500 -9.992 10.655 1.00 96.38 165 ALA A O 1
ATOM 1330 N N . ALA A 1 166 ? 3.286 -10.314 9.321 1.00 95.69 166 ALA A N 1
ATOM 1331 C CA . ALA A 1 166 ? 3.041 -11.737 9.109 1.00 95.69 166 ALA A CA 1
ATOM 1332 C C . ALA A 1 166 ? 3.041 -12.522 10.434 1.00 95.69 166 ALA A C 1
ATOM 1334 O O . ALA A 1 166 ? 2.157 -13.345 10.661 1.00 95.69 166 ALA A O 1
ATOM 1335 N N . LYS A 1 167 ? 3.977 -12.222 11.348 1.00 96.06 167 LYS A N 1
ATOM 1336 C CA . LYS A 1 167 ? 4.015 -12.832 12.691 1.00 96.06 167 LYS A CA 1
ATOM 1337 C C . LYS A 1 167 ? 2.797 -12.475 13.540 1.00 96.06 167 LYS A C 1
ATOM 1339 O O . LYS A 1 167 ? 2.306 -13.322 14.275 1.00 96.06 167 LYS A O 1
ATOM 1344 N N . MET A 1 168 ? 2.316 -11.238 13.436 1.00 94.88 168 MET A N 1
ATOM 1345 C CA . MET A 1 168 ? 1.156 -10.751 14.185 1.00 94.88 168 MET A CA 1
ATOM 1346 C C . MET A 1 168 ? -0.180 -11.041 13.487 1.00 94.88 168 MET A C 1
ATOM 1348 O O . MET A 1 168 ? -1.219 -10.584 13.958 1.00 94.88 168 MET A O 1
ATOM 1352 N N . SER A 1 169 ? -0.183 -11.795 12.379 1.00 95.69 169 SER A N 1
ATOM 1353 C CA . SER A 1 169 ? -1.365 -12.085 11.551 1.00 95.69 169 SER A CA 1
ATOM 1354 C C . SER A 1 169 ? -2.110 -10.837 11.043 1.00 95.69 169 SER A C 1
ATOM 1356 O O . SER A 1 169 ? -3.319 -10.866 10.821 1.00 95.69 169 SER A O 1
ATOM 1358 N N . ILE A 1 170 ? -1.384 -9.734 10.839 1.00 96.56 170 ILE A N 1
ATOM 1359 C CA . ILE A 1 170 ? -1.938 -8.482 10.318 1.00 96.56 170 ILE A CA 1
ATOM 1360 C C . ILE A 1 170 ? -1.870 -8.523 8.782 1.00 96.56 170 ILE A C 1
ATOM 1362 O O . ILE A 1 170 ? -0.779 -8.702 8.231 1.00 96.56 170 ILE A O 1
ATOM 1366 N N . PRO A 1 171 ? -2.996 -8.346 8.068 1.00 97.44 171 PRO A N 1
ATOM 1367 C CA . PRO A 1 171 ? -3.009 -8.336 6.612 1.00 97.44 171 PRO A CA 1
ATOM 1368 C C . PRO A 1 171 ? -2.247 -7.130 6.054 1.00 97.44 171 PRO A C 1
ATOM 1370 O O . PRO A 1 171 ? -2.320 -6.013 6.578 1.00 97.44 171 PRO A O 1
ATOM 1373 N N . THR A 1 172 ? -1.538 -7.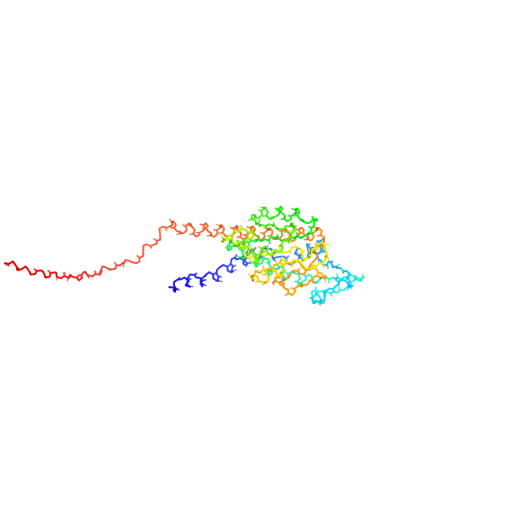358 4.950 1.00 97.81 172 THR A N 1
ATOM 1374 C CA . THR A 1 172 ? -0.703 -6.348 4.295 1.00 97.81 172 THR A CA 1
ATOM 1375 C C . THR A 1 172 ? -1.134 -6.128 2.848 1.00 97.81 172 THR A C 1
ATOM 1377 O O . THR A 1 172 ? -1.342 -7.071 2.084 1.00 97.81 172 THR A O 1
ATOM 1380 N N . VAL A 1 173 ? -1.263 -4.861 2.465 1.00 97.75 173 VAL A N 1
ATOM 1381 C CA . VAL A 1 173 ? -1.425 -4.415 1.077 1.00 97.75 173 VAL A CA 1
ATOM 1382 C C . VAL A 1 173 ? -0.132 -3.715 0.691 1.00 97.75 173 VAL A C 1
ATOM 1384 O O . VAL A 1 173 ? 0.319 -2.845 1.432 1.00 97.75 173 VAL A O 1
ATOM 1387 N N . ALA A 1 174 ? 0.478 -4.061 -0.437 1.00 97.00 174 ALA A N 1
ATOM 1388 C CA . ALA A 1 174 ? 1.727 -3.421 -0.841 1.00 97.00 174 ALA A CA 1
ATOM 1389 C C . ALA A 1 174 ? 1.837 -3.260 -2.349 1.00 97.00 174 ALA A C 1
ATOM 1391 O O . ALA A 1 174 ? 1.487 -4.181 -3.082 1.00 97.00 174 ALA A O 1
ATOM 1392 N N . VAL A 1 175 ? 2.390 -2.134 -2.795 1.00 96.12 175 VAL A N 1
ATOM 1393 C CA . VAL A 1 175 ? 2.887 -2.007 -4.169 1.00 96.12 175 VAL A CA 1
ATOM 1394 C C . VAL A 1 175 ? 4.201 -2.775 -4.264 1.00 96.12 175 VAL A C 1
ATOM 1396 O O . VAL A 1 175 ? 5.112 -2.540 -3.468 1.00 96.12 175 VAL A O 1
ATOM 1399 N N . VAL A 1 176 ? 4.262 -3.738 -5.181 1.00 96.00 176 VAL A N 1
ATOM 1400 C CA . VAL A 1 176 ? 5.430 -4.590 -5.407 1.00 96.00 176 VAL A CA 1
ATOM 1401 C C . VAL A 1 176 ? 6.021 -4.288 -6.769 1.00 96.00 176 VAL A C 1
ATOM 1403 O O . VAL A 1 176 ? 5.349 -4.401 -7.792 1.00 96.00 176 VAL A O 1
ATOM 1406 N N . ASP A 1 177 ? 7.296 -3.940 -6.769 1.00 94.88 177 ASP A N 1
ATOM 1407 C CA . ASP A 1 177 ? 8.039 -3.738 -7.999 1.00 94.88 177 ASP A CA 1
ATOM 1408 C C . ASP A 1 177 ? 8.830 -5.000 -8.388 1.00 94.88 177 ASP A C 1
ATOM 1410 O O . ASP A 1 177 ? 8.904 -5.981 -7.648 1.00 94.88 177 ASP A O 1
ATOM 1414 N N . THR A 1 178 ? 9.403 -5.008 -9.583 1.00 95.50 178 THR A N 1
ATOM 1415 C CA . THR A 1 178 ? 10.096 -6.131 -10.229 1.00 95.50 178 THR A CA 1
ATOM 1416 C C . THR A 1 178 ? 11.208 -6.784 -9.400 1.00 95.50 178 THR A C 1
ATOM 1418 O O . THR A 1 178 ? 11.452 -7.983 -9.548 1.00 95.50 178 THR A O 1
ATOM 1421 N N . ASN A 1 179 ? 11.859 -6.042 -8.507 1.00 94.44 179 ASN A N 1
ATOM 1422 C CA . ASN A 1 179 ? 12.887 -6.518 -7.573 1.00 94.44 179 ASN A CA 1
ATOM 1423 C C . ASN A 1 179 ? 12.327 -6.973 -6.207 1.00 94.44 179 ASN A C 1
ATOM 1425 O O . ASN A 1 179 ? 13.058 -7.563 -5.413 1.00 94.44 179 ASN A O 1
ATOM 1429 N N . SER A 1 180 ? 11.045 -6.731 -5.925 1.00 94.12 180 SER A N 1
ATOM 1430 C CA . SER A 1 180 ? 10.400 -7.012 -4.639 1.00 94.12 180 SER A CA 1
ATOM 1431 C C . SER A 1 180 ? 10.038 -8.493 -4.463 1.00 94.12 180 SER A C 1
ATOM 1433 O O . SER A 1 180 ? 9.857 -9.240 -5.425 1.00 94.12 180 SER A O 1
ATOM 1435 N N . ASN A 1 181 ? 9.876 -8.934 -3.210 1.00 94.69 181 ASN A N 1
ATOM 1436 C CA . ASN A 1 181 ? 9.372 -10.271 -2.888 1.00 94.69 181 ASN A CA 1
ATOM 1437 C C . ASN A 1 181 ? 7.885 -10.219 -2.463 1.00 94.69 181 ASN A C 1
ATOM 1439 O O . ASN A 1 181 ? 7.603 -9.790 -1.341 1.00 94.69 181 ASN A O 1
ATOM 1443 N N . PRO A 1 182 ? 6.938 -10.692 -3.298 1.00 95.38 182 PRO A N 1
ATOM 1444 C CA . PRO A 1 182 ? 5.512 -10.658 -2.981 1.00 95.38 182 PRO A CA 1
ATOM 1445 C C . PRO A 1 182 ? 5.046 -11.749 -1.998 1.00 95.38 182 PRO A C 1
ATOM 1447 O O . PRO A 1 182 ? 3.926 -11.666 -1.508 1.00 95.38 182 PRO A O 1
ATOM 1450 N N . SER A 1 183 ? 5.857 -12.764 -1.671 1.00 94.25 183 SER A N 1
ATOM 1451 C CA . SER A 1 183 ? 5.372 -13.993 -1.012 1.00 94.25 183 SER A CA 1
ATOM 1452 C C . SER A 1 183 ? 4.790 -13.816 0.395 1.00 94.25 183 SER A C 1
ATOM 1454 O O . SER A 1 183 ? 3.961 -14.619 0.810 1.00 94.25 183 SER A O 1
ATOM 1456 N N . LEU A 1 184 ? 5.231 -12.806 1.153 1.00 94.88 184 LEU A N 1
ATOM 1457 C CA . LEU A 1 184 ? 4.728 -12.534 2.512 1.00 94.88 184 LEU A CA 1
ATOM 1458 C C . LEU A 1 184 ? 3.592 -11.500 2.540 1.00 94.88 184 LEU A C 1
ATOM 1460 O O . LEU A 1 184 ? 3.094 -11.160 3.613 1.00 94.88 184 LEU A O 1
ATOM 1464 N N . ILE A 1 185 ? 3.208 -10.971 1.381 1.00 96.81 185 ILE A N 1
ATOM 1465 C CA . ILE A 1 185 ? 2.256 -9.871 1.261 1.00 96.81 185 ILE A CA 1
ATOM 1466 C C . ILE A 1 185 ? 0.877 -10.454 0.970 1.00 96.81 185 ILE A C 1
ATOM 1468 O O . ILE A 1 185 ? 0.730 -11.297 0.091 1.00 96.81 185 ILE A O 1
ATOM 1472 N N . THR A 1 186 ? -0.146 -10.013 1.706 1.00 96.56 186 THR A N 1
ATOM 1473 C CA . THR A 1 186 ? -1.503 -10.570 1.563 1.00 96.56 186 THR A CA 1
ATOM 1474 C C . THR A 1 186 ? -2.158 -10.143 0.251 1.00 96.56 186 THR A C 1
ATOM 1476 O O . THR A 1 186 ? -2.756 -10.964 -0.436 1.00 96.56 186 THR A O 1
ATOM 1479 N N . TYR A 1 187 ? -2.033 -8.862 -0.100 1.00 97.12 187 TYR A N 1
ATOM 1480 C CA . TYR A 1 187 ? -2.540 -8.291 -1.347 1.00 97.12 187 TYR A CA 1
ATOM 1481 C C . TYR A 1 187 ? -1.415 -7.519 -2.056 1.00 97.12 187 TYR A C 1
ATOM 1483 O O . TYR A 1 187 ? -1.285 -6.304 -1.858 1.00 97.12 187 TYR A O 1
ATOM 1491 N N . PRO A 1 188 ? -0.559 -8.209 -2.835 1.00 97.12 188 PRO A N 1
ATOM 1492 C CA . PRO A 1 188 ? 0.484 -7.563 -3.622 1.00 97.12 188 PRO A CA 1
ATOM 1493 C C . PRO A 1 188 ? -0.125 -6.870 -4.846 1.00 97.12 188 PRO A C 1
ATOM 1495 O O . PRO A 1 188 ? -0.922 -7.464 -5.562 1.00 97.12 188 PRO A O 1
ATOM 1498 N N . ILE A 1 189 ? 0.255 -5.621 -5.096 1.00 96.56 189 ILE A N 1
ATOM 1499 C CA . ILE A 1 189 ? -0.149 -4.829 -6.261 1.00 96.56 189 ILE A CA 1
ATOM 1500 C C . ILE A 1 189 ? 1.092 -4.666 -7.141 1.00 96.56 189 ILE A C 1
ATOM 1502 O O . ILE A 1 189 ? 1.944 -3.842 -6.808 1.00 96.56 189 ILE A O 1
ATOM 1506 N N . PRO A 1 190 ? 1.244 -5.440 -8.228 1.00 96.44 190 PRO A N 1
ATOM 1507 C CA . PRO A 1 190 ? 2.412 -5.321 -9.085 1.00 96.44 190 PRO A CA 1
ATOM 1508 C C . PRO A 1 190 ? 2.406 -3.965 -9.788 1.00 96.44 190 PRO A C 1
ATOM 1510 O O . PRO A 1 190 ? 1.437 -3.623 -10.461 1.00 96.44 190 PRO A O 1
ATOM 1513 N N . GLY A 1 191 ? 3.460 -3.175 -9.627 1.00 95.06 191 GLY A N 1
ATOM 1514 C CA . GLY A 1 191 ? 3.554 -1.861 -10.248 1.00 95.06 191 GLY A CA 1
ATOM 1515 C C . GLY A 1 191 ? 4.758 -1.056 -9.774 1.00 95.06 191 GLY A C 1
ATOM 1516 O O . GLY A 1 191 ? 5.354 -1.348 -8.745 1.00 95.06 191 GLY A O 1
ATOM 1517 N N . ASN A 1 192 ? 5.075 -0.009 -10.530 1.00 94.69 192 ASN A N 1
ATOM 1518 C CA . ASN A 1 192 ? 6.193 0.894 -10.266 1.00 94.69 192 ASN A CA 1
ATOM 1519 C C . ASN A 1 192 ? 6.023 1.672 -8.946 1.00 94.69 192 ASN A C 1
ATOM 1521 O O . ASN A 1 192 ? 5.031 2.393 -8.798 1.00 94.69 192 ASN A O 1
ATOM 1525 N N . ASP A 1 193 ? 6.994 1.592 -8.033 1.00 93.31 193 ASP A N 1
ATOM 1526 C CA . ASP A 1 193 ? 7.041 2.352 -6.777 1.00 93.31 193 ASP A CA 1
ATOM 1527 C C . ASP A 1 193 ? 8.031 3.539 -6.779 1.00 93.31 193 ASP A C 1
ATOM 1529 O O . ASP A 1 193 ? 8.041 4.323 -5.825 1.00 93.31 193 ASP A O 1
ATOM 1533 N N . ASP A 1 194 ? 8.779 3.754 -7.865 1.00 92.12 194 ASP A N 1
ATOM 1534 C CA . ASP A 1 194 ? 9.740 4.855 -8.019 1.00 92.12 194 ASP A CA 1
ATOM 1535 C C . ASP A 1 194 ? 9.115 6.123 -8.613 1.00 92.12 194 ASP A C 1
ATOM 1537 O O . ASP A 1 194 ? 9.456 7.251 -8.241 1.00 92.12 194 ASP A O 1
ATOM 1541 N N . SER A 1 195 ? 8.199 5.968 -9.575 1.00 92.94 195 SER A N 1
ATOM 1542 C CA . SER A 1 195 ? 7.671 7.121 -10.306 1.00 92.94 195 SER A CA 1
ATOM 1543 C C . SER A 1 195 ? 6.770 7.999 -9.423 1.00 92.94 195 SER A C 1
ATOM 1545 O O . SER A 1 195 ? 5.767 7.516 -8.882 1.00 92.94 195 SER A O 1
ATOM 1547 N N . PRO A 1 196 ? 7.011 9.325 -9.335 1.00 92.19 196 PRO A N 1
ATOM 1548 C CA . PRO A 1 196 ? 6.179 10.220 -8.530 1.00 92.19 196 PRO A CA 1
ATOM 1549 C C . PRO A 1 196 ? 4.728 10.298 -9.027 1.00 92.19 196 PRO A C 1
ATOM 1551 O O . PRO A 1 196 ? 3.827 10.586 -8.229 1.00 92.19 196 PRO A O 1
ATOM 1554 N N . SER A 1 197 ? 4.499 10.038 -10.320 1.00 92.31 197 SER A N 1
ATOM 1555 C CA . SER A 1 197 ? 3.168 9.959 -10.928 1.00 92.31 197 SER A CA 1
ATOM 1556 C C . SER A 1 197 ? 2.421 8.704 -10.476 1.00 92.31 197 SER A C 1
ATOM 1558 O O . SER A 1 197 ? 1.263 8.807 -10.069 1.00 92.31 197 SER A O 1
ATOM 1560 N N . ALA A 1 198 ? 3.091 7.546 -10.463 1.00 92.56 198 ALA A N 1
ATOM 1561 C CA . ALA A 1 198 ? 2.533 6.288 -9.964 1.00 92.56 198 ALA A CA 1
ATOM 1562 C C . ALA A 1 198 ? 2.192 6.384 -8.471 1.00 92.56 198 ALA A C 1
ATOM 1564 O O . ALA A 1 198 ? 1.062 6.116 -8.066 1.00 92.56 198 ALA A O 1
ATOM 1565 N N . ILE A 1 199 ? 3.121 6.892 -7.656 1.00 93.38 199 ILE A N 1
ATOM 1566 C CA . ILE A 1 199 ? 2.902 7.112 -6.220 1.00 93.38 199 ILE A CA 1
ATOM 1567 C C . ILE A 1 199 ? 1.695 8.023 -5.968 1.00 93.38 199 ILE A C 1
ATOM 1569 O O . ILE A 1 199 ? 0.879 7.750 -5.086 1.00 93.38 199 ILE A O 1
ATOM 1573 N N . HIS A 1 200 ? 1.567 9.110 -6.735 1.00 92.44 200 HIS A N 1
ATOM 1574 C CA . HIS A 1 200 ? 0.417 10.002 -6.620 1.00 92.44 200 HIS A CA 1
ATOM 1575 C C . HIS A 1 200 ? -0.891 9.288 -6.954 1.00 92.44 200 HIS A C 1
ATOM 1577 O O . HIS A 1 200 ? -1.875 9.451 -6.232 1.00 92.44 200 HIS A O 1
ATOM 1583 N N . LEU A 1 201 ? -0.893 8.482 -8.019 1.00 91.25 201 LEU A N 1
ATOM 1584 C CA . LEU A 1 201 ? -2.047 7.692 -8.418 1.00 91.25 201 LEU A CA 1
ATOM 1585 C C . LEU A 1 201 ? -2.469 6.744 -7.287 1.00 91.25 201 LEU A C 1
ATOM 1587 O O . LEU A 1 201 ? -3.616 6.826 -6.850 1.00 91.25 201 LEU A O 1
ATOM 1591 N N . TYR A 1 202 ? -1.555 5.934 -6.742 1.00 93.62 202 TYR A N 1
ATOM 1592 C CA . TYR A 1 202 ? -1.871 5.019 -5.637 1.00 93.62 202 TYR A CA 1
ATOM 1593 C C . TYR A 1 202 ? -2.425 5.749 -4.417 1.00 93.62 202 TYR A C 1
ATOM 1595 O O . TYR A 1 202 ? -3.489 5.395 -3.911 1.00 93.62 202 TYR A O 1
ATOM 1603 N N . LEU A 1 203 ? -1.750 6.815 -3.981 1.00 94.19 203 LEU A N 1
ATOM 1604 C CA . LEU A 1 203 ? -2.189 7.613 -2.840 1.00 94.19 203 LEU A CA 1
ATOM 1605 C C . LEU A 1 203 ? -3.574 8.228 -3.062 1.00 94.19 203 LEU A C 1
ATOM 1607 O O . LEU A 1 203 ? -4.406 8.204 -2.155 1.00 94.19 203 LEU A O 1
ATOM 1611 N N . SER A 1 204 ? -3.848 8.741 -4.264 1.00 92.31 204 SER A N 1
ATOM 1612 C CA . SER A 1 204 ? -5.155 9.309 -4.603 1.00 92.31 204 SER A CA 1
ATOM 1613 C C . SER A 1 204 ? -6.270 8.255 -4.567 1.00 92.31 204 SER A C 1
ATOM 1615 O O . SER A 1 204 ? -7.355 8.528 -4.047 1.00 92.31 204 SER A O 1
ATOM 1617 N N . LEU A 1 205 ? -5.993 7.033 -5.037 1.00 90.81 205 LEU A N 1
ATOM 1618 C CA . LEU A 1 205 ? -6.938 5.916 -5.033 1.00 90.81 205 LEU A CA 1
ATOM 1619 C C . LEU A 1 205 ? -7.196 5.395 -3.617 1.00 90.81 205 LEU A C 1
ATOM 1621 O O . LEU A 1 205 ? -8.355 5.195 -3.242 1.00 90.81 205 LEU A O 1
ATOM 1625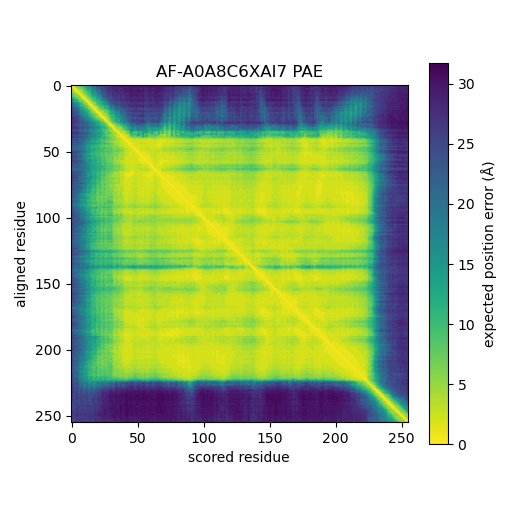 N N . PHE A 1 206 ? -6.146 5.228 -2.810 1.00 93.94 206 PHE A N 1
ATOM 1626 C CA . PHE A 1 206 ? -6.267 4.823 -1.408 1.00 93.94 206 PHE A CA 1
ATOM 1627 C C . PHE A 1 206 ? -7.059 5.858 -0.608 1.00 93.94 206 PHE A C 1
ATOM 1629 O O . PHE A 1 206 ? -8.033 5.503 0.058 1.00 93.94 206 PHE A O 1
ATOM 1636 N N . LYS A 1 207 ? -6.731 7.148 -0.764 1.00 94.25 207 LYS A N 1
ATOM 1637 C CA . LYS A 1 207 ? -7.467 8.259 -0.147 1.00 94.25 207 LYS A CA 1
ATOM 1638 C C . LYS A 1 207 ? -8.947 8.233 -0.516 1.00 94.25 207 LYS A C 1
ATOM 1640 O O . LYS A 1 207 ? -9.804 8.234 0.366 1.00 94.25 207 LYS A O 1
ATOM 1645 N N . ALA A 1 208 ? -9.260 8.182 -1.812 1.00 91.12 208 ALA A N 1
ATOM 1646 C CA . ALA A 1 208 ? -10.641 8.170 -2.286 1.00 91.12 208 ALA A CA 1
ATOM 1647 C C . ALA A 1 208 ? -11.424 6.965 -1.741 1.00 91.12 208 ALA A C 1
ATOM 1649 O O . ALA A 1 208 ? -12.574 7.109 -1.333 1.00 91.12 208 ALA A O 1
ATOM 1650 N N . THR A 1 209 ? -10.794 5.792 -1.690 1.00 89.75 209 THR A N 1
ATOM 1651 C CA . THR A 1 209 ? -11.419 4.549 -1.220 1.00 89.75 209 THR A CA 1
ATOM 1652 C C . THR A 1 209 ? -11.734 4.598 0.273 1.00 89.75 209 THR A C 1
ATOM 1654 O O . THR A 1 209 ? -12.863 4.305 0.670 1.00 89.75 209 THR A O 1
ATOM 1657 N N . ILE A 1 210 ? -10.779 5.037 1.099 1.00 92.44 210 ILE A N 1
ATOM 1658 C CA . ILE A 1 210 ? -10.965 5.158 2.552 1.00 92.44 210 ILE A CA 1
ATOM 1659 C C . ILE A 1 210 ? -12.043 6.199 2.870 1.00 92.44 210 ILE A C 1
ATOM 1661 O O . ILE A 1 210 ? -12.950 5.924 3.659 1.00 92.44 210 ILE A O 1
ATOM 1665 N N . LEU A 1 211 ? -11.995 7.372 2.229 1.00 92.75 211 LEU A N 1
ATOM 1666 C CA . LEU A 1 211 ? -12.980 8.432 2.453 1.00 92.75 211 LEU A CA 1
ATOM 1667 C C . LEU A 1 211 ? -14.394 7.990 2.063 1.00 92.75 211 LEU A C 1
ATOM 1669 O O . LEU A 1 211 ? -15.321 8.171 2.852 1.00 92.75 211 LEU A O 1
ATOM 1673 N N . ARG A 1 212 ? -14.557 7.336 0.906 1.00 89.44 212 ARG A N 1
ATOM 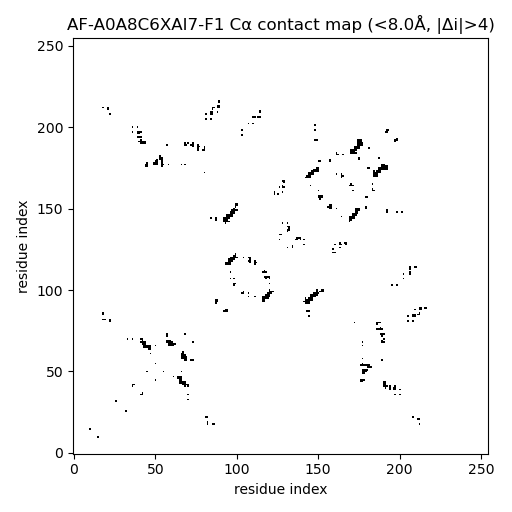1674 C CA . ARG A 1 212 ? -15.853 6.788 0.470 1.00 89.44 212 ARG A CA 1
ATOM 1675 C C . ARG A 1 212 ? -16.376 5.717 1.418 1.00 89.44 212 ARG A C 1
ATOM 1677 O O . ARG A 1 212 ? -17.563 5.707 1.733 1.00 89.44 212 ARG A O 1
ATOM 1684 N N . ALA A 1 213 ? -15.510 4.829 1.905 1.00 88.94 213 ALA A N 1
ATOM 1685 C CA . ALA A 1 213 ? -15.900 3.802 2.866 1.00 88.94 213 ALA A CA 1
ATOM 1686 C C . ALA A 1 213 ? -16.385 4.416 4.191 1.00 88.94 213 ALA A C 1
ATOM 1688 O O . ALA A 1 213 ? -17.434 4.024 4.712 1.00 88.94 213 ALA A O 1
ATOM 1689 N N . LYS A 1 214 ? -15.668 5.425 4.705 1.00 91.19 214 LYS A N 1
ATOM 1690 C CA . LYS A 1 214 ? -16.064 6.180 5.904 1.00 91.19 214 LYS A CA 1
ATOM 1691 C C . LYS A 1 214 ? -17.368 6.949 5.690 1.00 91.19 214 LYS A C 1
ATOM 1693 O O . LYS A 1 214 ? -18.238 6.938 6.558 1.00 91.19 214 LYS A O 1
ATOM 1698 N N . GLU A 1 215 ? -17.546 7.582 4.536 1.00 91.56 215 GLU A N 1
ATOM 1699 C CA . GLU A 1 215 ? -18.780 8.284 4.182 1.00 91.56 215 GLU A CA 1
ATOM 1700 C C . GLU A 1 215 ? -19.976 7.334 4.097 1.00 91.56 215 GLU A C 1
ATOM 1702 O O . GLU A 1 215 ? -20.998 7.582 4.736 1.00 91.56 215 GLU A O 1
ATOM 1707 N N . LYS A 1 216 ? -19.830 6.201 3.400 1.00 87.44 216 LYS A N 1
ATOM 1708 C CA . LYS A 1 216 ? -20.871 5.172 3.312 1.00 87.44 216 LYS A CA 1
ATOM 1709 C C . LYS A 1 216 ? -21.245 4.643 4.693 1.00 87.44 216 LYS A C 1
ATOM 1711 O O . LYS A 1 216 ? -22.427 4.440 4.968 1.00 87.44 216 LYS A O 1
ATOM 1716 N N . ARG A 1 217 ? -20.259 4.460 5.578 1.00 88.00 217 ARG A N 1
ATOM 1717 C CA . ARG A 1 217 ? -20.494 4.084 6.977 1.00 88.00 217 ARG A CA 1
ATOM 1718 C C . ARG A 1 217 ? -21.340 5.129 7.696 1.00 88.00 217 ARG A C 1
ATOM 1720 O O . ARG A 1 217 ? -22.357 4.747 8.266 1.00 88.00 217 ARG A O 1
ATOM 1727 N N . ARG A 1 218 ? -20.971 6.414 7.623 1.00 89.19 218 ARG A N 1
ATOM 1728 C CA . ARG A 1 218 ? -21.742 7.520 8.226 1.00 89.19 218 ARG A CA 1
ATOM 1729 C C . ARG A 1 218 ? -23.168 7.584 7.684 1.00 89.19 218 ARG A C 1
ATOM 1731 O O . ARG A 1 218 ? -24.105 7.714 8.460 1.00 89.19 218 ARG A O 1
ATOM 1738 N N . HIS A 1 219 ? -23.338 7.440 6.371 1.00 89.38 219 HIS A N 1
ATOM 1739 C CA . HIS A 1 219 ? -24.650 7.448 5.728 1.00 89.38 219 HIS A CA 1
ATOM 1740 C C . HIS A 1 219 ? -25.530 6.285 6.213 1.00 89.38 219 HIS A C 1
ATOM 1742 O O . HIS A 1 219 ? -26.683 6.492 6.580 1.00 89.38 219 HIS A O 1
ATOM 1748 N N . LEU A 1 220 ? -24.981 5.067 6.284 1.00 83.25 220 LEU A N 1
ATOM 1749 C CA . LEU A 1 220 ? -25.706 3.916 6.828 1.00 83.25 220 LEU A CA 1
ATOM 1750 C C . LEU A 1 220 ? -26.011 4.092 8.322 1.00 83.25 220 LEU A C 1
ATOM 1752 O O . LEU A 1 220 ? -27.127 3.815 8.746 1.00 83.25 220 LEU A O 1
ATOM 1756 N N . GLU A 1 221 ? -25.063 4.589 9.119 1.00 85.06 221 GLU A N 1
ATOM 1757 C CA . GLU A 1 221 ? -25.296 4.908 10.534 1.00 85.06 221 GLU A CA 1
ATOM 1758 C C . GLU A 1 221 ? -26.423 5.944 10.703 1.00 85.06 221 GLU A C 1
ATOM 1760 O O . GLU A 1 221 ? -27.262 5.766 11.581 1.00 85.06 221 GLU A O 1
ATOM 1765 N N . ALA A 1 222 ? -26.513 6.958 9.836 1.00 87.94 222 ALA A N 1
ATOM 1766 C CA . ALA A 1 222 ? -27.595 7.945 9.846 1.00 87.94 222 ALA A CA 1
ATOM 1767 C C . ALA A 1 222 ? -28.958 7.336 9.461 1.00 87.94 222 ALA A C 1
ATOM 1769 O O . ALA A 1 222 ? -29.952 7.564 10.152 1.00 87.94 222 ALA A O 1
ATOM 1770 N N . LEU A 1 223 ? -29.006 6.509 8.409 1.00 84.94 223 LEU A N 1
ATOM 1771 C CA . LEU A 1 223 ? -30.226 5.809 7.986 1.00 84.94 223 LEU A CA 1
ATOM 1772 C C . LEU A 1 223 ? -30.758 4.868 9.080 1.00 84.94 223 LEU A C 1
ATOM 1774 O O . LEU A 1 223 ? -31.951 4.875 9.393 1.00 84.94 223 LEU A O 1
ATOM 1778 N N . PHE A 1 224 ? -29.880 4.065 9.687 1.00 81.06 224 PHE A N 1
ATOM 1779 C CA . PHE A 1 224 ? -30.263 3.133 10.751 1.00 81.06 224 PHE A CA 1
ATOM 1780 C C . PHE A 1 224 ? -30.490 3.830 12.099 1.00 81.06 224 PHE A C 1
ATOM 1782 O O . PHE A 1 224 ? -31.322 3.372 12.883 1.00 81.06 224 PHE A O 1
ATOM 1789 N N . GLY A 1 225 ? -29.804 4.945 12.361 1.00 64.38 225 GLY A N 1
ATOM 1790 C CA . GLY A 1 225 ? -30.039 5.805 13.520 1.00 64.38 225 GLY A CA 1
ATOM 1791 C C . GLY A 1 225 ? -31.436 6.425 13.495 1.00 64.38 225 GLY A C 1
ATOM 1792 O O . GLY A 1 225 ? -32.155 6.330 14.485 1.00 64.38 225 GLY A O 1
ATOM 1793 N N . CYS A 1 226 ? -31.870 6.936 12.338 1.00 48.44 226 CYS A N 1
ATOM 1794 C CA . CYS A 1 226 ? -33.215 7.485 12.135 1.00 48.44 226 CYS A CA 1
ATOM 1795 C C . CYS A 1 226 ? -34.326 6.423 12.299 1.00 48.44 226 CYS A C 1
ATOM 1797 O O . CYS A 1 226 ? -35.399 6.702 12.834 1.00 48.44 226 CYS A O 1
ATOM 1799 N N . ARG A 1 227 ? -34.063 5.160 11.928 1.00 42.69 227 ARG A N 1
ATOM 1800 C CA . ARG A 1 227 ? -35.019 4.055 12.146 1.00 42.69 227 ARG A CA 1
ATOM 1801 C C . ARG A 1 227 ? -35.224 3.678 13.613 1.00 42.69 227 ARG A C 1
ATOM 1803 O O . ARG A 1 227 ? -36.262 3.109 13.925 1.00 42.69 227 ARG A O 1
ATOM 1810 N N . ARG A 1 228 ? -34.282 3.985 14.513 1.00 44.88 228 ARG A N 1
ATOM 1811 C CA . ARG A 1 228 ? -34.478 3.777 15.961 1.00 44.88 228 ARG A CA 1
ATOM 1812 C C . ARG A 1 228 ? -35.367 4.848 16.601 1.00 44.88 228 ARG A C 1
ATOM 1814 O O . ARG A 1 228 ? -35.929 4.585 17.655 1.00 44.88 228 ARG A O 1
ATOM 1821 N N . SER A 1 229 ? -35.506 6.018 15.972 1.00 38.50 229 SER A N 1
ATOM 1822 C CA . SER A 1 229 ? -36.361 7.122 16.439 1.00 38.50 229 SER A CA 1
ATOM 1823 C C . SER A 1 229 ? -37.776 7.125 15.850 1.00 38.50 229 SER A C 1
ATOM 1825 O O . SER A 1 229 ? -38.598 7.934 16.270 1.00 38.50 229 SER A O 1
ATOM 1827 N N . LEU A 1 230 ? -38.094 6.240 14.901 1.00 39.78 230 LEU A N 1
ATOM 1828 C CA . LEU A 1 230 ? -39.478 6.037 14.469 1.00 39.78 230 LEU A CA 1
ATOM 1829 C C . LEU A 1 230 ? -40.192 5.162 15.511 1.00 39.78 230 LEU A C 1
ATOM 1831 O O . LEU A 1 230 ? -39.661 4.097 15.841 1.00 39.78 230 LEU A O 1
ATOM 1835 N N . PRO A 1 231 ? -41.377 5.546 16.023 1.00 41.91 231 PRO A N 1
ATOM 1836 C CA . PRO A 1 231 ? -42.179 4.629 16.817 1.00 41.91 231 PRO A CA 1
ATOM 1837 C C . PRO A 1 231 ? -42.511 3.431 15.922 1.00 41.91 231 PRO A C 1
ATOM 1839 O O . PRO A 1 231 ? -43.243 3.556 14.941 1.00 41.91 231 PRO A O 1
ATOM 1842 N N . GLY A 1 232 ? -41.904 2.278 16.208 1.00 44.59 232 GLY A N 1
ATOM 1843 C CA . GLY A 1 232 ? -42.231 1.040 15.508 1.00 44.59 232 GLY A CA 1
ATOM 1844 C C . GLY A 1 232 ? -43.722 0.719 15.669 1.00 44.59 232 GLY A C 1
ATOM 1845 O O . GLY A 1 232 ? -44.338 1.172 16.642 1.00 44.59 232 GLY A O 1
ATOM 1846 N N . PRO A 1 233 ? -44.327 -0.066 14.757 1.00 46.91 233 PRO A N 1
ATOM 1847 C CA . PRO A 1 233 ? -45.682 -0.554 14.970 1.00 46.91 233 PRO A CA 1
ATOM 1848 C C . PRO A 1 233 ? -45.695 -1.277 16.315 1.00 46.91 233 PRO A C 1
ATOM 1850 O O . PRO A 1 233 ? -44.833 -2.128 16.558 1.00 46.91 233 PRO A O 1
ATOM 1853 N N . ARG A 1 234 ? -46.625 -0.897 17.204 1.00 44.19 234 ARG A N 1
ATOM 1854 C CA . ARG A 1 234 ? -46.836 -1.595 18.477 1.00 44.19 234 ARG A CA 1
ATOM 1855 C C . ARG A 1 234 ? -46.896 -3.086 18.154 1.00 44.19 234 ARG A C 1
ATOM 1857 O O . ARG A 1 234 ? -47.648 -3.480 17.264 1.00 44.19 234 ARG A O 1
ATOM 1864 N N . GLY A 1 235 ? -46.042 -3.876 18.806 1.00 40.06 235 GLY A N 1
ATOM 1865 C CA . GLY A 1 235 ? -46.026 -5.326 18.628 1.00 40.06 235 GLY A CA 1
ATOM 1866 C C . GLY A 1 235 ? -47.430 -5.918 18.814 1.00 40.06 235 GLY A C 1
ATOM 1867 O O . GLY A 1 235 ? -48.297 -5.254 19.393 1.00 40.06 235 GLY A O 1
ATOM 1868 N N . PRO A 1 236 ? -47.680 -7.138 18.311 1.00 38.25 236 PRO A N 1
ATOM 1869 C CA . PRO A 1 236 ? -49.005 -7.734 18.379 1.00 38.25 236 PRO A CA 1
ATOM 1870 C C . PRO A 1 236 ? -49.488 -7.751 19.832 1.00 38.25 236 PRO A C 1
ATOM 1872 O O . PRO A 1 236 ? -48.730 -8.110 20.734 1.00 38.25 236 PRO A O 1
ATOM 1875 N N . LEU A 1 237 ? -50.732 -7.301 20.029 1.00 42.66 237 LEU A N 1
ATOM 1876 C CA . LEU A 1 237 ? -51.443 -7.295 21.304 1.00 42.66 237 LEU A CA 1
ATOM 1877 C C . LEU A 1 237 ? -51.205 -8.631 22.016 1.00 42.66 237 LEU A C 1
ATOM 1879 O O . LEU A 1 237 ? -51.661 -9.674 21.551 1.00 42.66 237 LEU A O 1
ATOM 1883 N N . GLN A 1 238 ? -50.476 -8.607 23.132 1.00 36.47 238 GLN A N 1
ATOM 1884 C CA . GLN A 1 238 ? -50.469 -9.734 24.052 1.00 36.47 238 GLN A CA 1
ATOM 1885 C C . GLN A 1 238 ? -51.891 -9.871 24.588 1.00 36.47 238 GLN A C 1
ATOM 1887 O O . GLN A 1 238 ? -52.381 -8.991 25.296 1.00 36.47 238 GLN A O 1
ATOM 1892 N N . CYS A 1 239 ? -52.568 -10.957 24.217 1.00 32.66 239 CYS A N 1
ATOM 1893 C CA . CYS A 1 239 ? -53.805 -11.348 24.874 1.00 32.66 239 CYS A CA 1
ATOM 1894 C C . CYS A 1 239 ? -53.520 -11.517 26.377 1.00 32.66 239 CYS A C 1
ATOM 1896 O O . CYS A 1 239 ? -52.470 -12.067 26.730 1.00 32.66 239 CYS A O 1
ATOM 1898 N N . PRO A 1 240 ? -54.411 -11.052 27.266 1.00 35.44 240 PRO A N 1
ATOM 1899 C CA . PRO A 1 240 ? -54.199 -11.174 28.698 1.00 35.44 240 PRO A CA 1
ATOM 1900 C C . PRO A 1 240 ? -54.175 -12.657 29.073 1.00 35.44 240 PRO A C 1
ATOM 1902 O O . PRO A 1 240 ? -55.130 -13.390 28.823 1.00 35.44 240 PRO A O 1
ATOM 1905 N N . VAL A 1 241 ? -53.062 -13.101 29.653 1.00 41.22 241 VAL A N 1
ATOM 1906 C CA . VAL A 1 241 ? -52.966 -14.426 30.270 1.00 41.22 241 VAL A CA 1
ATOM 1907 C C . VAL A 1 241 ? -53.780 -14.364 31.569 1.00 41.22 241 VAL A C 1
ATOM 1909 O O . VAL A 1 241 ? -53.542 -13.444 32.359 1.00 41.22 241 VAL A O 1
ATOM 1912 N N . PRO A 1 242 ? -54.752 -15.261 31.808 1.00 35.75 242 PRO A N 1
ATOM 1913 C CA . PRO A 1 242 ? -55.510 -15.243 33.051 1.00 35.75 242 PRO A CA 1
ATOM 1914 C C . PRO A 1 242 ? -54.566 -15.500 34.231 1.00 35.75 242 PRO A C 1
ATOM 1916 O O . PRO A 1 242 ? -53.753 -16.425 34.205 1.00 35.75 242 PRO A O 1
ATOM 1919 N N . ARG A 1 243 ? -54.655 -14.637 35.249 1.00 36.22 243 ARG A N 1
ATOM 1920 C CA . ARG A 1 243 ? -53.933 -14.779 36.518 1.00 36.22 243 ARG A CA 1
ATOM 1921 C C . ARG A 1 243 ? -54.402 -16.066 37.190 1.00 36.22 243 ARG A C 1
ATOM 1923 O O . ARG A 1 243 ? -55.576 -16.183 37.518 1.00 36.22 243 ARG A O 1
ATOM 1930 N N . VAL A 1 244 ? -53.486 -17.004 37.398 1.00 40.91 244 VAL A N 1
ATOM 1931 C CA . VAL A 1 244 ? -53.682 -18.073 38.377 1.00 40.91 244 VAL A CA 1
ATOM 1932 C C . VAL A 1 244 ? -53.506 -17.421 39.747 1.00 40.91 244 VAL A C 1
ATOM 1934 O O . VAL A 1 244 ? -52.448 -16.858 40.027 1.00 40.91 244 VAL A O 1
ATOM 1937 N N . GLU A 1 245 ? -54.569 -17.399 40.546 1.00 35.94 245 GLU A N 1
ATOM 1938 C CA . GLU A 1 245 ? -54.514 -16.964 41.940 1.00 35.94 245 GLU A CA 1
ATOM 1939 C C . GLU A 1 245 ? -53.826 -18.061 42.763 1.00 35.94 245 GLU A C 1
ATOM 1941 O O . GLU A 1 245 ? -54.317 -19.184 42.846 1.00 35.94 245 GLU A O 1
ATOM 1946 N N . GLU A 1 246 ? -52.661 -17.753 43.336 1.00 37.47 246 GLU A N 1
ATOM 1947 C CA . GLU A 1 246 ? -52.064 -18.564 44.399 1.00 37.47 246 GLU A CA 1
ATOM 1948 C C . GLU A 1 246 ? -52.733 -18.178 45.727 1.00 37.47 246 GLU A C 1
ATOM 1950 O O . GLU A 1 246 ? -52.517 -17.084 46.258 1.00 37.47 246 GLU A O 1
ATOM 1955 N N . GLU A 1 247 ? -53.574 -19.070 46.257 1.00 36.12 247 GLU A N 1
ATOM 1956 C CA . GLU A 1 247 ? -54.121 -18.968 47.609 1.00 36.12 247 GLU A CA 1
ATOM 1957 C C . GLU A 1 247 ? -52.998 -19.120 48.650 1.00 36.12 247 GLU A C 1
ATOM 1959 O O . GLU A 1 247 ? -52.419 -20.191 48.837 1.00 36.12 247 GLU A O 1
ATOM 1964 N N . ASN A 1 248 ? -52.707 -18.034 49.367 1.00 35.50 248 ASN A N 1
ATOM 1965 C CA . ASN A 1 248 ? -51.855 -18.042 50.552 1.00 35.50 248 ASN A CA 1
ATOM 1966 C C . ASN A 1 248 ? -52.642 -18.562 51.767 1.00 35.50 248 ASN A C 1
ATOM 1968 O O . ASN A 1 248 ? -53.367 -17.809 52.417 1.00 35.50 248 ASN A O 1
ATOM 1972 N N . GLY A 1 249 ? -52.447 -19.832 52.124 1.00 35.09 249 GLY A N 1
ATOM 1973 C CA . GLY A 1 249 ? -52.876 -20.387 53.409 1.00 35.09 249 GLY A CA 1
ATOM 1974 C C . GLY A 1 249 ? -51.896 -20.035 54.534 1.00 35.09 249 GLY A C 1
ATOM 1975 O O . GLY A 1 249 ? -50.904 -20.730 54.726 1.00 35.09 249 GLY A O 1
ATOM 1976 N N . HIS A 1 250 ? -52.175 -18.973 55.296 1.00 35.81 250 HIS A N 1
ATOM 1977 C CA . HIS A 1 250 ? -51.580 -18.747 56.620 1.00 35.81 250 HIS A CA 1
ATOM 1978 C C . HIS A 1 250 ? -52.573 -19.199 57.699 1.00 35.81 250 HIS A C 1
ATOM 1980 O O . HIS A 1 250 ? -53.555 -18.509 57.971 1.00 35.81 250 HIS A O 1
ATOM 1986 N N . SER A 1 251 ? -52.316 -20.340 58.340 1.00 39.78 251 SER A N 1
ATOM 1987 C CA . SER A 1 251 ? -52.974 -20.712 59.596 1.00 39.78 251 SER A CA 1
ATOM 1988 C C . SER A 1 251 ? -52.134 -20.229 60.779 1.00 39.78 251 SER A C 1
ATOM 1990 O O . SER A 1 251 ? -51.041 -20.737 61.027 1.00 39.78 251 SER A O 1
ATOM 1992 N N . ASN A 1 252 ? -52.670 -19.249 61.504 1.00 40.03 252 ASN A N 1
ATOM 1993 C CA . ASN A 1 252 ? -52.219 -18.849 62.833 1.00 40.03 252 ASN A CA 1
ATOM 1994 C C . ASN A 1 252 ? -52.510 -19.958 63.856 1.00 40.03 252 ASN A C 1
ATOM 1996 O O . ASN A 1 252 ? -53.623 -20.479 63.890 1.00 40.03 252 ASN A O 1
ATOM 2000 N N . SER A 1 253 ? -51.581 -20.203 64.779 1.00 38.94 253 SER A N 1
ATOM 2001 C CA . SER A 1 253 ? -51.934 -20.666 66.124 1.00 38.94 253 SER A CA 1
ATOM 2002 C C . SER A 1 253 ? -50.944 -20.113 67.143 1.00 38.94 253 SER A C 1
ATOM 2004 O O . SER A 1 253 ? -49.791 -20.532 67.223 1.00 38.94 253 SER A O 1
ATOM 2006 N N . SER A 1 254 ? -51.433 -19.140 67.896 1.00 42.25 254 SER A N 1
ATOM 2007 C CA . SER A 1 254 ? -50.925 -18.659 69.171 1.00 42.25 254 SER A CA 1
ATOM 2008 C C . SER A 1 254 ? -51.178 -19.686 70.278 1.00 42.25 254 SER A C 1
ATOM 2010 O O . SER A 1 254 ? -52.280 -20.229 70.358 1.00 42.25 254 SER A O 1
ATOM 2012 N N . SER A 1 255 ? -50.187 -19.893 71.149 1.00 41.00 255 SER A N 1
ATOM 2013 C CA . SER A 1 255 ? -50.280 -20.074 72.614 1.00 41.00 255 SER A CA 1
ATOM 2014 C C . SER A 1 255 ? -48.872 -20.147 73.193 1.00 41.00 255 SER A C 1
ATOM 2016 O O . SER A 1 255 ? -48.055 -20.897 72.617 1.00 41.00 255 SER A O 1
#

Radius of gyration: 26.55 Å; Cα contacts (8 Å, |Δi|>4): 354; chains: 1; bounding box: 75×35×97 Å